Protein AF-A0A951PJB5-F1 (afdb_monomer_lite)

pLDDT: mean 89.93, std 10.53, range [45.38, 98.69]

Foldseek 3Di:
DVVLLLVVQDDPDDDDPPPCPVVVVSVVVSVVLVQCDCAQALNHPQPPCLQQAAALLGDGQPLSVLLSSVLSVVCVVVVVPLLCLQCVQLLSVLSNVCRVQLVQLCVVQVDSSSSSVVVSVLSVQLSVCVSVVHDSVCSVVVSCPPPSNVSGDDDPDDDPDPDPDDDSSNVSSVVSVVCQVPADAAPQRRHGHDPRFKDWAFCQHVVNVTDPDPVRTTIHGSNRRNPNVD

Secondary structure (DSSP, 8-state):
-HHHHHHHH--S-----TTSHHHHHHHHHHHHHHHHHS-SSTT-----HHHHTB-TT--B-HHHHHHHHHHHHHHHHTT-HHHHHHHHHHHHHHHHHTHHHHHHHHHHHSSTGGGHHHHHHHHHHHHHHHHTT--HHHHHHHHHHSGGGTT------------SS--HHHHHHHHHHHHHHHS-B-TTT-PBPPTTS-EEEESS-GGGT--S-GGGEEEE-HHIIIII--

Organism: NCBI:txid450513

InterPro domains:
  IPR002711 HNH endonuclease [PF01844] (186-229)
  IPR003615 HNH nuclease [SM00507] (175-226)
  IPR003615 HNH nuclease [cd00085] (175-226)

Sequence (230 aa):
MIYELVSLFKSDKEVDDENGDKTLSLLKSIRKALRRVNDIHPSSLGLHPIVYIYSSNGHFRVSCFHAVIEFSRRLDQKRKLDIFTRHRANFELILMESDNIIQQIVRKVRQANKAIVPIVDYFDAILDELNKGVSPEDVLRNVVLQKKFSYLVLSVEQAEIQSSSFSKDTKSAAFIREAVKTAPCCSICGGLLHTKSIQIDHKIRKQDGGTGALENAQLSHPYCNSTYKN

Structure (mmCIF, N/CA/C/O backbone):
data_AF-A0A951PJB5-F1
#
_entry.id   AF-A0A951PJB5-F1
#
loop_
_atom_site.group_PDB
_atom_site.id
_atom_site.type_symbol
_atom_site.label_atom_id
_atom_site.label_alt_id
_atom_site.label_comp_id
_atom_site.label_asym_id
_atom_site.label_entity_id
_atom_site.label_seq_id
_atom_site.pdbx_PDB_ins_code
_atom_site.Cartn_x
_atom_site.Cartn_y
_atom_site.Cartn_z
_atom_site.occupancy
_atom_site.B_iso_or_equiv
_atom_site.auth_seq_id
_atom_site.auth_comp_id
_atom_site.auth_asym_id
_atom_site.auth_atom_id
_atom_site.pdbx_PDB_model_num
ATOM 1 N N . MET A 1 1 ? 6.834 16.734 -8.955 1.00 74.38 1 MET A N 1
ATOM 2 C CA . MET A 1 1 ? 6.231 15.383 -9.048 1.00 74.38 1 MET A CA 1
ATOM 3 C C . MET A 1 1 ? 6.965 14.511 -10.063 1.00 74.38 1 MET A C 1
ATOM 5 O O . MET A 1 1 ? 7.549 13.528 -9.645 1.00 74.38 1 MET A O 1
ATOM 9 N N . ILE A 1 2 ? 7.019 14.859 -11.358 1.00 76.31 2 ILE A N 1
ATOM 10 C CA . ILE A 1 2 ? 7.738 14.035 -12.358 1.00 76.31 2 ILE A CA 1
ATOM 11 C C . ILE A 1 2 ? 9.250 13.998 -12.091 1.00 76.31 2 ILE A C 1
ATOM 13 O O . ILE A 1 2 ? 9.823 12.919 -12.069 1.00 76.31 2 ILE A O 1
ATOM 17 N N . TYR A 1 3 ? 9.879 15.144 -11.811 1.00 79.06 3 TYR A N 1
ATOM 18 C CA . TYR A 1 3 ? 11.308 15.199 -11.467 1.00 79.06 3 TYR A CA 1
ATOM 19 C C . TYR A 1 3 ? 11.664 14.298 -10.274 1.00 79.06 3 TYR A C 1
ATOM 21 O O . TYR A 1 3 ? 12.618 13.538 -10.347 1.00 79.06 3 TYR A O 1
ATOM 29 N N . GLU A 1 4 ? 10.844 14.312 -9.219 1.00 78.94 4 GLU A N 1
ATOM 30 C CA . GLU A 1 4 ? 11.017 13.444 -8.043 1.00 78.94 4 GLU A CA 1
ATOM 31 C C . GLU A 1 4 ? 10.802 11.960 -8.358 1.00 78.94 4 GLU A C 1
ATOM 33 O O . GLU A 1 4 ? 11.419 11.080 -7.768 1.00 78.94 4 GLU A O 1
ATOM 38 N N . LEU A 1 5 ? 9.912 11.658 -9.306 1.00 82.75 5 LEU A N 1
ATOM 39 C CA . LEU A 1 5 ? 9.729 10.293 -9.777 1.00 82.75 5 LEU A CA 1
ATOM 40 C C . LEU A 1 5 ? 10.946 9.833 -10.578 1.00 82.75 5 LEU A C 1
ATOM 42 O O . LEU A 1 5 ? 11.342 8.687 -10.463 1.00 82.75 5 LEU A O 1
ATOM 46 N N . VAL A 1 6 ? 11.546 10.712 -11.375 1.00 85.44 6 VAL A N 1
ATOM 47 C CA . VAL A 1 6 ? 12.783 10.422 -12.103 1.00 85.44 6 VAL A CA 1
ATOM 48 C C . VAL A 1 6 ? 13.943 10.248 -11.121 1.00 85.44 6 VAL A C 1
ATOM 50 O O . VAL A 1 6 ? 14.656 9.254 -11.214 1.00 85.44 6 VAL A O 1
ATOM 53 N N . SER A 1 7 ? 14.100 11.151 -10.147 1.00 83.19 7 SER A N 1
ATOM 54 C CA . SER A 1 7 ? 15.177 11.089 -9.151 1.00 83.19 7 SER A CA 1
ATOM 55 C C . SER A 1 7 ? 15.112 9.820 -8.299 1.00 83.19 7 SER A C 1
ATOM 57 O O . SER A 1 7 ? 16.150 9.225 -8.039 1.00 83.19 7 SER A O 1
ATOM 59 N N . LEU A 1 8 ? 13.911 9.335 -7.957 1.00 82.06 8 LEU A N 1
ATOM 60 C CA . LEU A 1 8 ? 13.713 8.075 -7.230 1.00 82.06 8 LEU A CA 1
ATOM 61 C C . LEU A 1 8 ? 14.271 6.844 -7.976 1.00 82.06 8 LEU A C 1
ATOM 63 O O . LEU A 1 8 ? 14.583 5.833 -7.351 1.00 82.06 8 LEU A O 1
ATOM 67 N N . PHE A 1 9 ? 14.374 6.908 -9.306 1.00 84.69 9 PHE A N 1
ATOM 68 C CA . PHE A 1 9 ? 14.828 5.797 -10.147 1.00 84.69 9 PHE A CA 1
ATOM 69 C C . PHE A 1 9 ? 16.219 6.027 -10.756 1.00 84.69 9 PHE A C 1
ATOM 71 O O . PHE A 1 9 ? 16.752 5.109 -11.383 1.00 84.69 9 PHE A O 1
ATOM 78 N N . LYS A 1 10 ? 16.811 7.215 -10.585 1.00 79.81 10 LYS A N 1
ATOM 79 C CA . LYS A 1 10 ? 18.178 7.506 -11.029 1.00 79.81 10 LYS A CA 1
ATOM 80 C C . LYS A 1 10 ? 19.207 6.855 -10.098 1.00 79.81 10 LYS A C 1
ATOM 82 O O . LYS A 1 10 ? 19.001 6.770 -8.892 1.00 79.81 10 LYS A O 1
ATOM 87 N N . SER A 1 11 ? 20.331 6.415 -10.663 1.00 61.16 11 SER A N 1
ATOM 88 C CA . SER A 1 11 ? 21.531 6.017 -9.913 1.00 61.16 11 SER A CA 1
ATOM 89 C C . SER A 1 11 ? 22.558 7.152 -9.907 1.00 61.16 11 SER A C 1
ATOM 91 O O . SER A 1 11 ? 22.742 7.793 -10.936 1.00 61.16 11 SER A O 1
ATOM 93 N N . ASP A 1 12 ? 23.272 7.349 -8.793 1.00 56.84 12 ASP A N 1
ATOM 94 C CA . ASP A 1 12 ? 24.162 8.498 -8.499 1.00 56.84 12 ASP A CA 1
ATOM 95 C C . ASP A 1 12 ? 25.418 8.666 -9.390 1.00 56.84 12 ASP A C 1
ATOM 97 O O . ASP A 1 12 ? 26.328 9.425 -9.060 1.00 56.84 12 ASP A O 1
ATOM 101 N N . LYS A 1 13 ? 25.512 7.984 -10.533 1.00 57.47 13 LYS A N 1
ATOM 102 C CA . LYS A 1 13 ? 26.609 8.168 -11.491 1.00 57.47 13 LYS A CA 1
ATOM 103 C C . LYS A 1 13 ? 26.039 8.267 -12.897 1.00 57.47 13 LYS A C 1
ATOM 105 O O . LYS A 1 13 ? 25.605 7.255 -13.439 1.00 57.47 13 LYS A O 1
ATOM 110 N N . GLU A 1 14 ? 26.078 9.451 -13.502 1.00 63.78 14 GLU A N 1
ATOM 111 C CA . GLU A 1 14 ? 25.742 9.605 -14.920 1.00 63.78 14 GLU A CA 1
ATOM 112 C C . GLU A 1 14 ? 26.943 10.115 -15.724 1.00 63.78 14 GLU A C 1
ATOM 114 O O . GLU A 1 14 ? 27.449 11.215 -15.530 1.00 63.78 14 GLU A O 1
ATOM 119 N N . VAL A 1 15 ? 27.385 9.241 -16.628 1.00 63.94 15 VAL A N 1
ATOM 120 C CA . VAL A 1 15 ? 27.968 9.578 -17.932 1.00 63.94 15 VAL A CA 1
ATOM 121 C C . VAL A 1 15 ? 26.803 9.980 -18.845 1.00 63.94 15 VAL A C 1
ATOM 123 O O . VAL A 1 15 ? 25.718 9.409 -18.680 1.00 63.94 15 VAL A O 1
ATOM 126 N N . ASP A 1 16 ? 27.017 10.875 -19.810 1.00 78.88 16 ASP A N 1
ATOM 127 C CA . ASP A 1 16 ? 25.990 11.312 -20.771 1.00 78.88 16 ASP A CA 1
ATOM 128 C C . ASP A 1 16 ? 25.255 10.141 -21.467 1.00 78.88 16 ASP A C 1
ATOM 130 O O . ASP A 1 16 ? 25.784 9.034 -21.637 1.00 78.88 16 ASP A O 1
ATOM 134 N N . ASP A 1 17 ? 23.981 10.364 -21.802 1.00 84.06 17 ASP A N 1
ATOM 135 C CA . ASP A 1 17 ? 23.090 9.417 -22.495 1.00 84.06 17 ASP A CA 1
ATOM 136 C C . ASP A 1 17 ? 23.034 9.736 -23.995 1.00 84.06 17 ASP A C 1
ATOM 138 O O . ASP A 1 17 ? 22.034 10.242 -24.499 1.00 84.06 17 ASP A O 1
ATOM 142 N N . GLU A 1 18 ? 24.134 9.484 -24.706 1.00 86.75 18 GLU A N 1
ATOM 143 C CA . GLU A 1 18 ? 24.322 9.926 -26.099 1.00 86.75 18 GLU A CA 1
ATOM 144 C C . GLU A 1 18 ? 23.272 9.384 -27.083 1.00 86.75 18 GLU A C 1
ATOM 146 O O . GLU A 1 18 ? 22.954 10.041 -28.073 1.00 86.75 18 GLU A O 1
ATOM 151 N N . ASN A 1 19 ? 22.716 8.197 -26.823 1.00 90.38 19 ASN A N 1
ATOM 152 C CA . ASN A 1 19 ? 21.782 7.514 -27.723 1.00 90.38 19 ASN A CA 1
ATOM 153 C C . ASN A 1 19 ? 20.358 7.355 -27.153 1.00 90.38 19 ASN A C 1
ATOM 155 O O . ASN A 1 19 ? 19.490 6.796 -27.824 1.00 90.38 19 ASN A O 1
ATOM 159 N N . GLY A 1 20 ? 20.097 7.844 -25.935 1.00 89.00 20 GLY A N 1
ATOM 160 C CA . GLY A 1 20 ? 18.784 7.776 -25.286 1.00 89.00 20 GLY A CA 1
ATOM 161 C C . GLY A 1 20 ? 18.421 6.422 -24.657 1.00 89.00 20 GLY A C 1
ATOM 162 O O . GLY A 1 20 ? 17.303 6.266 -24.145 1.00 89.00 20 GLY A O 1
ATOM 163 N N . ASP A 1 21 ? 19.316 5.430 -24.668 1.00 89.81 21 ASP A N 1
ATOM 164 C CA . ASP A 1 21 ? 19.034 4.096 -24.125 1.00 89.81 21 ASP A CA 1
ATOM 165 C C . ASP A 1 21 ? 18.823 4.121 -22.606 1.00 89.81 21 ASP A C 1
ATOM 167 O O . ASP A 1 21 ? 17.944 3.414 -22.086 1.00 89.81 21 ASP A O 1
ATOM 171 N N . LYS A 1 22 ? 19.580 4.953 -21.873 1.00 87.00 22 LYS A N 1
ATOM 172 C CA . LYS A 1 22 ? 19.412 5.079 -20.414 1.00 87.00 22 LYS A CA 1
ATOM 173 C C . LYS A 1 22 ? 18.055 5.699 -20.102 1.00 87.00 22 LYS A C 1
ATOM 175 O O . LYS A 1 22 ? 17.333 5.189 -19.241 1.00 87.00 22 LYS A O 1
ATOM 180 N N . THR A 1 23 ? 17.662 6.726 -20.853 1.00 88.81 23 THR A N 1
ATOM 181 C CA . THR A 1 23 ? 16.344 7.360 -20.750 1.00 88.81 23 THR A CA 1
ATOM 182 C C . THR A 1 23 ? 15.224 6.354 -21.005 1.00 88.81 23 THR A C 1
ATOM 184 O O . THR A 1 23 ? 14.293 6.239 -20.202 1.00 88.81 23 THR A O 1
ATOM 187 N N . LEU A 1 24 ? 15.315 5.557 -22.074 1.00 90.94 24 LEU A N 1
ATOM 188 C CA . LEU A 1 24 ? 14.313 4.536 -22.382 1.00 90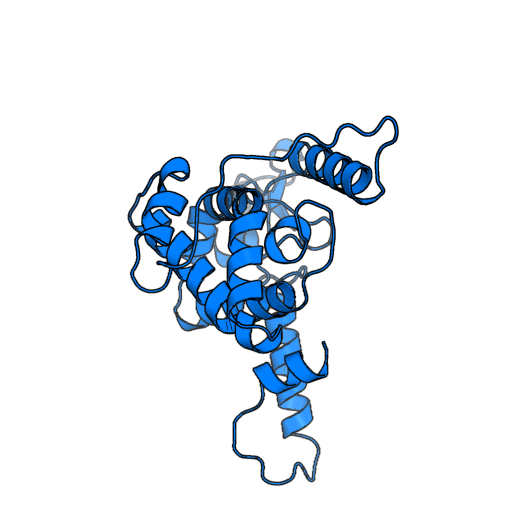.94 24 LEU A CA 1
ATOM 189 C C . LEU A 1 24 ? 14.219 3.466 -21.280 1.00 90.94 24 LEU A C 1
ATOM 191 O O . LEU A 1 24 ? 13.115 3.061 -20.896 1.00 90.94 24 LEU A O 1
ATOM 195 N N . SER A 1 25 ? 15.358 3.009 -20.757 1.00 90.75 25 SER A N 1
ATOM 196 C CA . SER A 1 25 ? 15.423 2.045 -19.651 1.00 90.75 25 SER A CA 1
ATOM 197 C C . SER A 1 25 ? 14.779 2.592 -18.370 1.00 90.75 25 SER A C 1
ATOM 199 O O . SER A 1 25 ? 13.981 1.908 -17.711 1.00 90.75 25 SER A O 1
ATOM 201 N N . LEU A 1 26 ? 15.043 3.861 -18.057 1.00 90.62 26 LEU A N 1
ATOM 202 C CA . LEU A 1 26 ? 14.466 4.561 -16.915 1.00 90.62 26 LEU A CA 1
ATOM 203 C C . LEU A 1 26 ? 12.941 4.680 -17.035 1.00 90.62 26 LEU A C 1
ATOM 205 O O . LEU A 1 26 ? 12.214 4.304 -16.113 1.00 90.62 26 LEU A O 1
ATOM 209 N N . LEU A 1 27 ? 12.434 5.108 -18.194 1.00 91.06 27 LEU A N 1
ATOM 210 C CA . LEU A 1 27 ? 10.994 5.216 -18.452 1.00 91.06 27 LEU A CA 1
ATOM 211 C C . LEU A 1 27 ? 10.285 3.858 -18.360 1.00 91.06 27 LEU A C 1
ATOM 213 O O . LEU A 1 27 ? 9.199 3.759 -17.782 1.00 91.06 27 LEU A O 1
ATOM 217 N N . LYS A 1 28 ? 10.905 2.786 -18.873 1.00 93.75 28 LYS A N 1
ATOM 218 C CA . LYS A 1 28 ? 10.388 1.415 -18.725 1.00 93.75 28 LYS A CA 1
ATOM 219 C C . LYS A 1 28 ? 10.307 1.003 -17.252 1.00 93.75 28 LYS A C 1
ATOM 221 O O . LYS A 1 28 ? 9.310 0.396 -16.849 1.00 93.75 28 LYS A O 1
ATOM 226 N N . SER A 1 29 ? 11.310 1.362 -16.453 1.00 92.44 29 SER A N 1
ATOM 227 C CA . SER A 1 29 ? 11.363 1.074 -15.015 1.00 92.44 29 SER A CA 1
ATOM 228 C C . SER A 1 29 ? 10.285 1.827 -14.235 1.00 92.44 29 SER A C 1
ATOM 230 O O . SER A 1 29 ? 9.554 1.214 -13.453 1.00 92.44 29 SER A O 1
ATOM 232 N N . ILE A 1 30 ? 10.107 3.121 -14.518 1.00 93.44 30 ILE A N 1
ATOM 233 C CA . ILE A 1 30 ? 9.034 3.942 -13.943 1.00 93.44 30 ILE A CA 1
ATOM 234 C C . ILE A 1 30 ? 7.666 3.354 -14.306 1.00 93.44 30 ILE A C 1
ATOM 236 O O . ILE A 1 30 ? 6.836 3.128 -13.425 1.00 93.44 30 ILE A O 1
ATOM 240 N N . ARG A 1 31 ? 7.439 3.020 -15.586 1.00 94.69 31 ARG A N 1
ATOM 241 C CA . ARG A 1 31 ? 6.182 2.403 -16.038 1.00 94.69 31 ARG A CA 1
ATOM 242 C C . ARG A 1 31 ? 5.894 1.096 -15.302 1.00 94.69 31 ARG A C 1
ATOM 244 O O . ARG A 1 31 ? 4.756 0.863 -14.906 1.00 94.69 31 ARG A O 1
ATOM 251 N N . LYS A 1 32 ? 6.906 0.242 -15.106 1.00 94.69 32 LYS A N 1
ATOM 252 C CA . LYS A 1 32 ? 6.763 -1.026 -14.371 1.00 94.69 32 LYS A CA 1
ATOM 253 C C . LYS A 1 32 ? 6.344 -0.789 -12.916 1.00 94.69 32 LYS A C 1
ATOM 255 O O . LYS A 1 32 ? 5.478 -1.505 -12.418 1.00 94.69 32 LYS A O 1
ATOM 260 N N . ALA A 1 33 ? 6.920 0.212 -12.255 1.00 94.81 33 ALA A N 1
ATOM 261 C CA . ALA A 1 33 ? 6.582 0.538 -10.874 1.00 94.81 33 ALA A CA 1
ATOM 262 C C . ALA A 1 33 ? 5.182 1.155 -10.736 1.00 94.81 33 ALA A C 1
ATOM 264 O O . ALA A 1 33 ? 4.406 0.713 -9.896 1.00 94.81 33 ALA A O 1
ATOM 265 N N . LEU A 1 34 ? 4.804 2.099 -11.605 1.00 95.00 34 LEU A N 1
ATOM 266 C CA . LEU A 1 34 ? 3.445 2.659 -11.613 1.00 95.00 34 LEU A CA 1
ATOM 267 C C . LEU A 1 34 ? 2.390 1.580 -11.893 1.00 95.00 34 LEU A C 1
ATOM 269 O O . LEU A 1 34 ? 1.375 1.511 -11.203 1.00 95.00 34 LEU A O 1
ATOM 273 N N . ARG A 1 35 ? 2.680 0.670 -12.833 1.00 96.19 35 ARG A N 1
ATOM 274 C CA . ARG A 1 35 ? 1.840 -0.500 -13.117 1.00 96.19 35 ARG A CA 1
ATOM 275 C C . ARG A 1 35 ? 1.649 -1.387 -11.885 1.00 96.19 35 ARG A C 1
ATOM 277 O O . ARG A 1 35 ? 0.552 -1.891 -11.655 1.00 96.19 35 ARG A O 1
ATOM 284 N N . ARG A 1 36 ? 2.706 -1.603 -11.093 1.00 96.38 36 ARG A N 1
ATOM 285 C CA . ARG A 1 36 ? 2.631 -2.370 -9.839 1.00 96.38 36 ARG A CA 1
ATOM 286 C C . ARG A 1 36 ? 1.693 -1.702 -8.828 1.00 96.38 36 ARG A C 1
ATOM 288 O O . ARG A 1 36 ? 1.013 -2.425 -8.110 1.00 96.38 36 ARG A O 1
ATOM 295 N N . VAL A 1 37 ? 1.622 -0.371 -8.793 1.00 97.12 37 VAL A N 1
ATOM 296 C CA . VAL A 1 37 ? 0.765 0.374 -7.856 1.00 97.12 37 VAL A CA 1
ATOM 297 C C . VAL A 1 37 ? -0.715 0.277 -8.230 1.00 97.12 37 VAL A C 1
ATOM 299 O O . VAL A 1 37 ? -1.504 -0.158 -7.398 1.00 97.12 37 VAL A O 1
ATOM 302 N N . ASN A 1 38 ? -1.119 0.669 -9.443 1.00 95.88 38 ASN A N 1
ATOM 303 C CA . ASN A 1 38 ? -2.539 0.719 -9.826 1.00 95.88 38 ASN A CA 1
ATOM 304 C C . ASN A 1 38 ? -2.706 0.630 -11.356 1.00 95.88 38 ASN A C 1
ATOM 306 O O . ASN A 1 38 ? -2.485 1.604 -12.068 1.00 95.88 38 ASN A O 1
ATOM 310 N N . ASP A 1 39 ? -3.040 -0.561 -11.852 1.00 96.06 39 ASP A N 1
ATOM 311 C CA . ASP A 1 39 ? -3.218 -0.907 -13.271 1.00 96.06 39 ASP A CA 1
ATOM 312 C C . ASP A 1 39 ? -4.079 -2.184 -13.380 1.00 96.06 39 ASP A C 1
ATOM 314 O O . ASP A 1 39 ? -4.414 -2.785 -12.364 1.00 96.06 39 ASP A O 1
ATOM 318 N N . ILE A 1 40 ? -4.439 -2.636 -14.580 1.00 95.06 40 ILE A N 1
ATOM 319 C CA . ILE A 1 40 ? -5.169 -3.903 -14.790 1.00 95.06 40 ILE A CA 1
ATOM 320 C C . ILE A 1 40 ? -4.240 -5.100 -15.054 1.00 95.06 40 ILE A C 1
ATOM 322 O O . ILE A 1 40 ? -4.693 -6.244 -15.112 1.00 95.06 40 ILE A O 1
ATOM 326 N N . HIS A 1 41 ? -2.940 -4.852 -15.227 1.00 96.31 41 HIS A N 1
ATOM 327 C CA . HIS A 1 41 ? -1.937 -5.881 -15.464 1.00 96.31 41 HIS A CA 1
ATOM 328 C C . HIS A 1 41 ? -1.860 -6.888 -14.300 1.00 96.31 41 HIS A C 1
ATOM 330 O O . HIS A 1 41 ? -1.910 -6.459 -13.148 1.00 96.31 41 HIS A O 1
ATOM 336 N N . PRO A 1 42 ? -1.608 -8.190 -14.555 1.00 95.06 42 PRO A N 1
ATOM 337 C CA . PRO A 1 42 ? -1.512 -9.240 -13.528 1.00 95.06 42 PRO A CA 1
ATOM 338 C C . PRO A 1 42 ? -0.592 -8.930 -12.344 1.00 95.06 42 PRO A C 1
ATOM 340 O O . PRO A 1 42 ? -0.839 -9.339 -11.222 1.00 95.06 42 PRO A O 1
ATOM 343 N N . SER A 1 43 ? 0.478 -8.171 -12.576 1.00 95.69 43 SER A N 1
ATOM 344 C CA . SER A 1 43 ? 1.398 -7.769 -11.510 1.00 95.69 43 SER A CA 1
ATOM 345 C C . SER A 1 43 ? 0.849 -6.661 -10.602 1.00 95.69 43 SER A C 1
ATOM 347 O O . SER A 1 43 ? 1.500 -6.339 -9.618 1.00 95.69 43 SER A O 1
ATOM 349 N N . SER A 1 44 ? -0.256 -5.996 -10.939 1.00 97.69 44 SER A N 1
ATOM 350 C CA . SER A 1 44 ? -0.719 -4.810 -10.216 1.00 97.69 44 SER A CA 1
ATOM 351 C C . SER A 1 44 ? -1.350 -5.153 -8.874 1.00 97.69 44 SER A C 1
ATOM 353 O O . SER A 1 44 ? -2.234 -6.003 -8.790 1.00 97.69 44 SER A O 1
ATOM 355 N N . LEU A 1 45 ? -0.943 -4.441 -7.826 1.00 97.94 45 LEU A N 1
ATOM 356 C CA . LEU A 1 45 ? -1.554 -4.534 -6.506 1.00 97.94 45 LEU A CA 1
ATOM 357 C C . LEU A 1 45 ? -2.916 -3.827 -6.451 1.00 97.94 45 LEU A C 1
ATOM 359 O O . LEU A 1 45 ? -3.714 -4.135 -5.573 1.00 97.94 45 LEU A O 1
ATOM 363 N N . GLY A 1 46 ? -3.209 -2.897 -7.365 1.00 97.62 46 GLY A N 1
ATOM 364 C CA . GLY A 1 46 ? -4.458 -2.130 -7.342 1.00 97.62 46 GLY A CA 1
ATOM 365 C C . GLY A 1 46 ? -4.658 -1.357 -6.040 1.00 97.62 46 GLY A C 1
ATOM 366 O O . GLY A 1 46 ? -5.712 -1.431 -5.407 1.00 97.62 46 GLY A O 1
ATOM 367 N N . LEU A 1 47 ? -3.614 -0.649 -5.611 1.00 97.94 47 LEU A N 1
ATOM 368 C CA . LEU A 1 47 ? -3.602 0.167 -4.403 1.00 97.94 47 LEU A CA 1
ATOM 369 C C . LEU A 1 47 ? -4.533 1.367 -4.588 1.00 97.94 47 LEU A C 1
ATOM 371 O O . LEU A 1 47 ? -4.340 2.191 -5.490 1.00 97.94 47 LEU A O 1
ATOM 375 N N . HIS A 1 48 ? -5.568 1.452 -3.753 1.00 97.38 48 HIS A N 1
ATOM 376 C CA . HIS A 1 48 ? -6.595 2.474 -3.890 1.00 97.38 48 HIS A CA 1
ATOM 377 C C . HIS A 1 48 ? -6.045 3.855 -3.484 1.00 97.38 48 HIS A C 1
ATOM 379 O O . HIS A 1 48 ? -5.654 4.027 -2.329 1.00 97.38 48 HIS A O 1
ATOM 385 N N . PRO A 1 49 ? -6.056 4.881 -4.358 1.00 96.06 49 PRO A N 1
ATOM 386 C CA . PRO A 1 49 ? -5.428 6.169 -4.058 1.00 96.06 49 PRO A CA 1
ATOM 387 C C . PRO A 1 49 ? -5.913 6.810 -2.755 1.00 96.06 49 PRO A C 1
ATOM 389 O O . PRO A 1 49 ? -5.104 7.374 -2.025 1.00 96.06 49 PRO A O 1
ATOM 392 N N . ILE A 1 50 ? -7.207 6.683 -2.435 1.00 95.38 50 ILE A N 1
ATOM 393 C CA . ILE A 1 50 ? -7.774 7.240 -1.196 1.00 95.38 50 ILE A CA 1
ATOM 394 C C . ILE A 1 50 ? -7.107 6.722 0.084 1.00 95.38 50 ILE A C 1
ATOM 396 O O . ILE A 1 50 ? -7.030 7.462 1.053 1.00 95.38 50 ILE A O 1
ATOM 400 N N . VAL A 1 51 ? -6.596 5.489 0.068 1.00 96.38 51 VAL A N 1
ATOM 401 C CA . VAL A 1 51 ? -5.950 4.864 1.226 1.00 96.38 51 VAL A CA 1
ATOM 402 C C . VAL A 1 51 ? -4.479 5.274 1.310 1.00 96.38 51 VAL A C 1
ATOM 404 O O . VAL A 1 51 ? -3.971 5.570 2.383 1.00 96.38 51 VAL A O 1
ATOM 407 N N . TYR A 1 52 ? -3.787 5.316 0.167 1.00 97.31 52 TYR A N 1
ATOM 408 C CA . TYR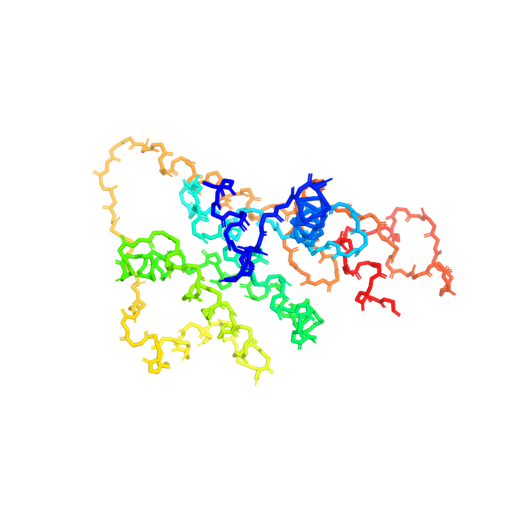 A 1 52 ? -2.324 5.430 0.138 1.00 97.31 52 TYR A CA 1
ATOM 409 C C . TYR A 1 52 ? -1.781 6.821 -0.196 1.00 97.31 52 TYR A C 1
ATOM 411 O O . TYR A 1 52 ? -0.598 7.064 0.017 1.00 97.31 52 TYR A O 1
ATOM 419 N N . ILE A 1 53 ? -2.582 7.708 -0.793 1.00 96.44 53 ILE A N 1
ATOM 420 C CA . ILE A 1 53 ? -2.094 8.956 -1.409 1.00 96.44 53 ILE A CA 1
ATOM 421 C C . ILE A 1 53 ? -2.799 10.191 -0.851 1.00 96.44 53 ILE A C 1
ATOM 423 O O . ILE A 1 53 ? -2.175 11.246 -0.719 1.00 96.44 53 ILE A O 1
ATOM 427 N N . TYR A 1 54 ? -4.091 10.095 -0.557 1.00 95.44 54 TYR A N 1
ATOM 428 C CA . TYR A 1 54 ? -4.879 11.234 -0.097 1.00 95.44 54 TYR A CA 1
ATOM 429 C C . TYR A 1 54 ? -4.924 11.299 1.429 1.00 95.44 54 TYR A C 1
ATOM 431 O O . TYR A 1 54 ? -4.780 10.294 2.116 1.00 95.44 54 TYR A O 1
ATOM 439 N N . SER A 1 55 ? -5.102 12.504 1.960 1.00 93.50 55 SER A N 1
ATOM 440 C CA . SER A 1 55 ? -5.482 12.688 3.358 1.00 93.50 55 SER A CA 1
ATOM 441 C C . SER A 1 55 ? -6.951 12.347 3.597 1.00 93.50 55 SER A C 1
ATOM 443 O O . SER A 1 55 ? -7.754 12.319 2.662 1.00 93.50 55 SER A O 1
ATOM 445 N N . SER A 1 56 ? -7.327 12.218 4.868 1.00 89.25 56 SER A N 1
ATOM 446 C CA . SER A 1 56 ? -8.721 12.037 5.301 1.00 89.25 56 SER A CA 1
ATOM 447 C C . SER A 1 56 ? -9.678 13.139 4.812 1.00 89.25 56 SER A C 1
ATOM 449 O O . SER A 1 56 ? -10.854 12.871 4.586 1.00 89.25 56 SER A O 1
ATOM 451 N N . ASN A 1 57 ? -9.186 14.364 4.582 1.00 89.12 57 ASN A N 1
ATOM 452 C CA . ASN A 1 57 ? -9.949 15.469 3.981 1.00 89.12 57 ASN A CA 1
ATOM 453 C C . ASN A 1 57 ? -9.794 15.597 2.451 1.00 89.12 57 ASN A C 1
ATOM 455 O O . ASN A 1 57 ? -10.291 16.555 1.861 1.00 89.12 57 ASN A O 1
ATOM 459 N N . GLY A 1 58 ? -9.141 14.645 1.780 1.00 90.69 58 GLY A N 1
ATOM 460 C CA . GLY A 1 58 ? -9.086 14.573 0.315 1.00 90.69 58 GLY A CA 1
ATOM 461 C C . GLY A 1 58 ? -8.002 15.416 -0.352 1.00 90.69 58 GLY A C 1
ATOM 462 O O . GLY A 1 58 ? -8.045 15.624 -1.565 1.00 90.69 58 GLY A O 1
ATOM 463 N N . HIS A 1 59 ? -7.000 15.879 0.393 1.00 93.06 59 HIS A N 1
ATOM 464 C CA . HIS A 1 59 ? -5.831 16.531 -0.188 1.00 93.06 59 HIS A CA 1
ATOM 465 C C . HIS A 1 59 ? -4.832 15.502 -0.711 1.00 93.06 59 HIS A C 1
ATOM 467 O O . HIS A 1 59 ? -4.449 14.565 -0.012 1.00 93.06 59 HIS A O 1
ATOM 473 N N . PHE A 1 60 ? -4.361 15.705 -1.939 1.00 94.00 60 PHE A N 1
ATOM 474 C CA . PHE A 1 60 ? -3.318 14.875 -2.533 1.00 94.00 60 PHE A CA 1
ATOM 475 C C . PHE A 1 60 ? -1.975 15.091 -1.819 1.00 94.00 60 PHE A C 1
ATOM 477 O O . PHE A 1 60 ? -1.483 16.220 -1.744 1.00 94.00 60 PHE A O 1
ATOM 484 N N . ARG A 1 61 ? -1.339 14.014 -1.339 1.00 92.62 61 ARG A N 1
ATOM 485 C CA . ARG A 1 61 ? -0.023 14.075 -0.685 1.00 92.62 61 ARG A CA 1
ATOM 486 C C . ARG A 1 61 ? 1.068 13.559 -1.618 1.00 92.62 61 ARG A C 1
ATOM 488 O O . ARG A 1 61 ? 1.230 12.356 -1.810 1.00 92.62 61 ARG A O 1
ATOM 495 N N . VAL A 1 62 ? 1.884 14.478 -2.140 1.00 92.44 62 VAL A N 1
ATOM 496 C CA . VAL A 1 62 ? 3.007 14.158 -3.045 1.00 92.44 62 VAL A CA 1
ATOM 497 C C . VAL A 1 62 ? 3.982 13.160 -2.411 1.00 92.44 62 VAL A C 1
ATOM 499 O O . VAL A 1 62 ? 4.381 12.196 -3.058 1.00 92.44 62 VAL A O 1
ATOM 502 N N . SER A 1 63 ? 4.325 13.338 -1.133 1.00 93.00 63 SER A N 1
ATOM 503 C CA . SER A 1 63 ? 5.208 12.413 -0.411 1.00 93.00 63 SER A CA 1
ATOM 504 C C . SER A 1 63 ? 4.631 10.997 -0.327 1.00 93.00 63 SER A C 1
ATOM 506 O O . SER A 1 63 ? 5.370 10.035 -0.509 1.00 93.00 63 SER A O 1
ATOM 508 N N . CYS A 1 64 ? 3.318 10.860 -0.122 1.00 95.50 64 CYS A N 1
ATOM 509 C CA . CYS A 1 64 ? 2.641 9.563 -0.055 1.00 95.50 64 CYS A CA 1
ATOM 510 C C . CYS A 1 64 ? 2.538 8.901 -1.436 1.00 95.50 64 CYS A C 1
ATOM 512 O O . CYS A 1 64 ? 2.750 7.697 -1.550 1.00 95.50 64 CYS A O 1
ATOM 514 N N . PHE A 1 65 ? 2.322 9.685 -2.499 1.00 95.75 65 PHE A N 1
ATOM 515 C CA . PHE A 1 65 ? 2.394 9.193 -3.878 1.00 95.75 65 PHE A CA 1
ATOM 516 C C . PHE A 1 65 ? 3.753 8.554 -4.199 1.00 95.75 65 PHE A C 1
ATOM 518 O O . PHE A 1 65 ? 3.811 7.447 -4.728 1.00 95.75 65 PHE A O 1
ATOM 525 N N . HIS A 1 66 ? 4.858 9.209 -3.843 1.00 94.75 66 HIS A N 1
ATOM 526 C CA . HIS A 1 66 ? 6.181 8.617 -4.047 1.00 94.75 66 HIS A CA 1
ATOM 527 C C . HIS A 1 66 ? 6.454 7.454 -3.081 1.00 94.75 66 HIS A C 1
ATOM 529 O O . HIS A 1 66 ? 7.049 6.454 -3.483 1.00 94.75 66 HIS A O 1
ATOM 535 N N . ALA A 1 67 ? 5.979 7.542 -1.835 1.00 96.12 67 ALA A N 1
ATOM 536 C CA . ALA A 1 67 ? 6.145 6.480 -0.849 1.00 96.12 67 ALA A CA 1
ATOM 537 C C . ALA A 1 67 ? 5.419 5.189 -1.244 1.00 96.12 67 ALA A C 1
ATOM 539 O O . ALA A 1 67 ? 5.994 4.122 -1.087 1.00 96.12 67 ALA A O 1
ATOM 540 N N . VAL A 1 68 ? 4.209 5.244 -1.809 1.00 97.44 68 VAL A N 1
ATOM 541 C CA . VAL A 1 68 ? 3.507 4.022 -2.240 1.00 97.44 68 VAL A CA 1
ATOM 542 C C . VAL A 1 68 ? 4.221 3.330 -3.409 1.00 97.44 68 VAL A C 1
ATOM 544 O O . VAL A 1 68 ? 4.285 2.101 -3.461 1.00 97.44 68 VAL A O 1
ATOM 547 N N . ILE A 1 69 ? 4.832 4.105 -4.312 1.00 97.00 69 ILE A N 1
ATOM 548 C CA . ILE A 1 69 ? 5.658 3.573 -5.404 1.00 97.00 69 ILE A CA 1
ATOM 549 C C . ILE A 1 69 ? 6.883 2.859 -4.828 1.00 97.00 69 ILE A C 1
ATOM 551 O O . ILE A 1 69 ? 7.122 1.694 -5.157 1.00 97.00 69 ILE A O 1
ATOM 555 N N . GLU A 1 70 ? 7.623 3.521 -3.938 1.00 96.25 70 GLU A N 1
ATOM 556 C CA . GLU A 1 70 ? 8.820 2.943 -3.321 1.00 96.25 70 GLU A CA 1
ATOM 557 C C . GLU A 1 70 ? 8.487 1.758 -2.404 1.00 96.25 70 GLU A C 1
ATOM 559 O O . GLU A 1 70 ? 9.179 0.744 -2.434 1.00 96.25 70 GLU A O 1
ATOM 564 N N . PHE A 1 71 ? 7.378 1.813 -1.667 1.00 98.19 71 PHE A N 1
ATOM 565 C CA . PHE A 1 71 ? 6.879 0.692 -0.876 1.00 98.19 71 PHE A CA 1
ATOM 566 C C . PHE A 1 71 ? 6.583 -0.522 -1.759 1.00 98.19 71 PHE A C 1
ATOM 568 O O . PHE A 1 71 ? 7.067 -1.614 -1.477 1.00 98.19 71 PHE A O 1
ATOM 575 N N . SER A 1 72 ? 5.879 -0.337 -2.882 1.00 97.88 72 SER A N 1
ATOM 576 C CA . SER A 1 72 ? 5.589 -1.434 -3.815 1.00 97.88 72 SER A CA 1
ATOM 577 C C . SER A 1 72 ? 6.862 -2.072 -4.392 1.00 97.88 72 SER A C 1
ATOM 579 O O . SER A 1 72 ? 6.947 -3.296 -4.510 1.00 97.88 72 SER A O 1
ATOM 581 N N . ARG A 1 73 ? 7.886 -1.257 -4.686 1.00 95.75 73 ARG A N 1
ATOM 582 C CA . ARG A 1 73 ? 9.221 -1.721 -5.093 1.00 95.75 73 ARG A CA 1
ATOM 583 C C . ARG A 1 73 ? 9.902 -2.508 -3.984 1.00 95.75 73 ARG A C 1
ATOM 585 O O . ARG A 1 73 ? 10.455 -3.573 -4.241 1.00 95.75 73 ARG A O 1
ATOM 592 N N . ARG A 1 74 ? 9.853 -1.995 -2.758 1.00 96.56 74 ARG A N 1
ATOM 593 C CA . ARG A 1 74 ? 10.468 -2.614 -1.587 1.00 96.56 74 ARG A CA 1
ATOM 594 C C . ARG A 1 74 ? 9.828 -3.962 -1.259 1.00 96.56 74 ARG A C 1
ATOM 596 O O . ARG A 1 74 ? 10.551 -4.902 -0.941 1.00 96.56 74 ARG A O 1
ATOM 603 N N . LEU A 1 75 ? 8.506 -4.086 -1.397 1.00 98.06 75 LEU A N 1
ATOM 604 C CA . LEU A 1 75 ? 7.797 -5.360 -1.267 1.00 98.06 75 LEU A CA 1
ATOM 605 C C . LEU A 1 75 ? 8.274 -6.384 -2.305 1.00 98.06 75 LEU A C 1
ATOM 607 O O . LEU A 1 75 ? 8.539 -7.528 -1.943 1.00 98.06 75 LEU A O 1
ATOM 611 N N . ASP A 1 76 ? 8.415 -5.978 -3.569 1.00 95.62 76 ASP A N 1
ATOM 612 C CA . ASP A 1 76 ? 8.909 -6.832 -4.661 1.00 95.62 76 ASP A CA 1
ATOM 613 C C . ASP A 1 76 ? 10.354 -7.294 -4.389 1.00 95.62 76 ASP A C 1
ATOM 615 O O . ASP A 1 76 ? 10.645 -8.489 -4.377 1.00 95.62 76 ASP A O 1
ATOM 619 N N . GLN A 1 77 ? 11.247 -6.357 -4.054 1.00 95.44 77 GLN A N 1
ATOM 620 C CA . GLN A 1 77 ? 12.663 -6.625 -3.772 1.00 95.44 77 GLN A CA 1
ATOM 621 C C . GLN A 1 77 ? 12.877 -7.522 -2.551 1.00 95.44 77 GLN A C 1
ATOM 623 O O . GLN A 1 77 ? 13.720 -8.416 -2.583 1.00 95.44 77 GLN A O 1
ATOM 628 N N . LYS A 1 78 ? 12.112 -7.299 -1.476 1.00 97.06 78 LYS A N 1
ATOM 629 C CA . LYS A 1 78 ? 12.186 -8.093 -0.241 1.00 97.06 78 LYS A CA 1
ATOM 630 C C . LYS A 1 78 ? 11.331 -9.366 -0.293 1.00 97.06 78 LYS A C 1
ATOM 632 O O . LYS A 1 78 ? 11.237 -10.051 0.721 1.00 97.06 78 LYS A O 1
ATOM 637 N N . ARG A 1 79 ? 10.689 -9.678 -1.430 1.00 96.81 79 ARG A N 1
ATOM 638 C CA . ARG A 1 79 ? 9.755 -10.812 -1.589 1.00 96.81 79 ARG A CA 1
ATOM 639 C C . ARG A 1 79 ? 8.635 -10.829 -0.533 1.00 96.81 79 ARG A C 1
ATOM 641 O O . ARG A 1 79 ? 8.233 -11.882 -0.054 1.00 96.81 79 ARG A O 1
ATOM 648 N N . LYS A 1 80 ? 8.126 -9.649 -0.167 1.00 97.94 80 LYS A N 1
ATOM 649 C CA . LYS A 1 80 ? 7.055 -9.450 0.827 1.00 97.94 80 LYS A CA 1
ATOM 650 C C . LYS A 1 80 ? 5.672 -9.200 0.208 1.00 97.94 80 LYS A C 1
ATOM 652 O O . LYS A 1 80 ? 4.744 -8.875 0.942 1.00 97.94 80 LYS A O 1
ATOM 657 N N . LEU A 1 81 ? 5.502 -9.337 -1.111 1.00 98.12 81 LEU A N 1
ATOM 658 C CA . LEU A 1 81 ? 4.210 -9.090 -1.775 1.00 98.12 81 LEU A CA 1
ATOM 659 C C . LEU A 1 81 ? 3.080 -9.968 -1.212 1.00 98.12 81 LEU A C 1
ATOM 661 O O . LEU A 1 81 ? 1.987 -9.463 -0.962 1.00 98.12 81 LEU A O 1
ATOM 665 N N . ASP A 1 82 ? 3.349 -11.245 -0.949 1.00 97.94 82 ASP A N 1
ATOM 666 C CA . ASP A 1 82 ? 2.342 -12.177 -0.422 1.00 97.94 82 ASP A CA 1
ATOM 667 C C . ASP A 1 82 ? 2.022 -11.907 1.048 1.00 97.94 82 ASP A C 1
ATOM 669 O O . ASP A 1 82 ? 0.865 -11.973 1.454 1.00 97.94 82 ASP A O 1
ATOM 673 N N . ILE A 1 83 ? 3.033 -11.520 1.833 1.00 98.38 83 ILE A N 1
ATOM 674 C CA . ILE A 1 83 ? 2.861 -11.092 3.228 1.00 98.38 83 ILE A CA 1
ATOM 675 C C . ILE A 1 83 ? 1.978 -9.842 3.272 1.00 98.38 83 ILE A C 1
ATOM 677 O O . ILE A 1 83 ? 0.990 -9.803 4.001 1.00 98.38 83 ILE A O 1
ATOM 681 N N . PHE A 1 84 ? 2.282 -8.843 2.440 1.00 98.69 84 PHE A N 1
ATOM 682 C CA . PHE A 1 84 ? 1.439 -7.661 2.294 1.00 98.69 84 PHE A CA 1
ATOM 683 C C . PHE A 1 84 ? 0.013 -8.027 1.872 1.00 98.69 84 PHE A C 1
ATOM 685 O O . PHE A 1 84 ? -0.936 -7.568 2.497 1.00 98.69 84 PHE A O 1
ATOM 692 N N . THR A 1 85 ? -0.145 -8.884 0.860 1.00 98.50 85 THR A N 1
ATOM 693 C CA . THR A 1 85 ? -1.462 -9.292 0.351 1.00 98.50 85 THR A CA 1
ATOM 694 C C . THR A 1 85 ? -2.291 -9.984 1.430 1.00 98.50 85 THR A C 1
ATOM 696 O O . THR A 1 85 ? -3.460 -9.652 1.599 1.00 98.50 85 THR A O 1
ATOM 699 N N . ARG A 1 86 ? -1.685 -10.873 2.224 1.00 98.38 86 ARG A N 1
ATOM 700 C CA . ARG A 1 86 ? -2.341 -11.545 3.354 1.00 98.38 86 ARG A CA 1
ATOM 701 C C . ARG A 1 86 ? -2.867 -10.568 4.403 1.00 98.38 86 ARG A C 1
ATOM 703 O O . ARG A 1 86 ? -3.964 -10.757 4.915 1.00 98.38 86 ARG A O 1
ATOM 710 N N . HIS A 1 87 ? -2.087 -9.542 4.731 1.00 98.56 87 HIS A N 1
ATOM 711 C CA . HIS A 1 87 ? -2.418 -8.581 5.785 1.00 98.56 87 HIS A CA 1
ATOM 712 C C . HIS A 1 87 ? -3.098 -7.310 5.261 1.00 98.56 87 HIS A C 1
ATOM 714 O O . HIS A 1 87 ? -3.306 -6.366 6.023 1.00 98.56 87 HIS A O 1
ATOM 720 N N . ARG A 1 88 ? -3.450 -7.268 3.970 1.00 98.50 88 ARG A N 1
ATOM 721 C CA . ARG A 1 88 ? -3.816 -6.030 3.282 1.00 98.50 88 ARG A CA 1
ATOM 722 C C . ARG A 1 88 ? -5.030 -5.327 3.878 1.00 98.50 88 ARG A C 1
ATOM 724 O O . ARG A 1 88 ? -4.961 -4.117 4.052 1.00 98.50 88 ARG A O 1
ATOM 731 N N . ALA A 1 89 ? -6.104 -6.049 4.200 1.00 97.75 89 ALA A N 1
ATOM 732 C CA . ALA A 1 89 ? -7.300 -5.447 4.794 1.00 97.75 89 ALA A CA 1
ATOM 733 C C . ALA A 1 89 ? -6.966 -4.671 6.081 1.00 97.75 89 ALA A C 1
ATOM 735 O O . ALA A 1 89 ? -7.237 -3.478 6.180 1.00 97.75 89 ALA A O 1
ATOM 736 N N . ASN A 1 90 ? -6.282 -5.324 7.023 1.00 98.25 90 ASN A N 1
ATOM 737 C CA . ASN A 1 90 ? -5.884 -4.711 8.291 1.00 98.25 90 ASN A CA 1
ATOM 738 C C . ASN A 1 90 ? -4.865 -3.586 8.090 1.00 98.25 90 ASN A C 1
ATOM 740 O O . ASN A 1 90 ? -4.954 -2.548 8.736 1.00 98.25 90 ASN A O 1
ATOM 744 N N . PHE A 1 91 ? -3.923 -3.766 7.162 1.00 98.56 91 PHE A N 1
ATOM 745 C CA . PHE A 1 91 ? -2.961 -2.732 6.799 1.00 98.56 91 PHE A CA 1
ATOM 746 C C . PHE A 1 91 ? -3.657 -1.459 6.294 1.00 98.56 91 PHE A C 1
ATOM 748 O O . PHE A 1 91 ? -3.316 -0.357 6.719 1.00 98.56 91 PHE A O 1
ATOM 755 N N . GLU A 1 92 ? -4.625 -1.598 5.385 1.00 97.75 92 GLU A N 1
ATOM 756 C CA . GLU A 1 92 ? -5.372 -0.470 4.822 1.00 97.75 92 GLU A CA 1
ATOM 757 C C . GLU A 1 92 ? -6.253 0.215 5.874 1.00 97.75 92 GLU A C 1
ATOM 759 O O . GLU A 1 92 ? -6.295 1.445 5.901 1.00 97.75 92 GLU A O 1
ATOM 764 N N . LEU A 1 93 ? -6.889 -0.549 6.770 1.00 95.25 93 LEU A N 1
ATOM 765 C CA . LEU A 1 93 ? -7.649 -0.005 7.903 1.00 95.25 93 LEU A CA 1
ATOM 766 C C . LEU A 1 93 ? -6.772 0.882 8.794 1.00 95.25 93 LEU A C 1
ATOM 768 O O . LEU A 1 93 ? -7.084 2.056 8.991 1.00 95.25 93 LEU A O 1
ATOM 772 N N . ILE A 1 94 ? -5.624 0.360 9.234 1.00 96.12 94 ILE A N 1
ATOM 773 C CA . ILE A 1 94 ? -4.658 1.111 10.048 1.00 96.12 94 ILE A CA 1
ATOM 774 C C . ILE A 1 94 ? -4.197 2.374 9.313 1.00 96.12 94 ILE A C 1
ATOM 776 O O . ILE A 1 94 ? -4.085 3.445 9.912 1.00 96.12 94 ILE A O 1
ATOM 780 N N . LEU A 1 95 ? -3.938 2.274 8.005 1.00 95.94 95 LEU A N 1
ATOM 781 C CA . LEU A 1 95 ? -3.455 3.410 7.232 1.00 95.94 95 LEU A CA 1
ATOM 782 C C . LEU A 1 95 ? -4.497 4.538 7.162 1.00 95.94 95 LEU A C 1
ATOM 784 O O . LEU A 1 95 ? -4.132 5.704 7.322 1.00 95.94 95 LEU A O 1
ATOM 788 N N . MET A 1 96 ? -5.780 4.203 6.998 1.00 91.75 96 MET A N 1
ATOM 789 C CA . MET A 1 96 ? -6.873 5.183 6.982 1.00 91.75 96 MET A CA 1
ATOM 790 C C . MET A 1 96 ? -7.056 5.892 8.332 1.00 91.75 96 MET A C 1
ATOM 792 O O . MET A 1 96 ? -7.388 7.077 8.360 1.00 91.75 96 MET A O 1
ATOM 796 N N . GLU A 1 97 ? -6.782 5.207 9.441 1.00 90.12 97 GLU A N 1
ATOM 797 C CA . GLU A 1 97 ? -6.823 5.784 10.793 1.00 90.12 97 GLU A CA 1
ATOM 798 C C . GLU A 1 97 ? -5.556 6.587 11.141 1.00 90.12 97 GLU A C 1
ATOM 800 O O . GLU A 1 97 ? -5.549 7.414 12.053 1.00 90.12 97 GLU A O 1
ATOM 805 N N . SER A 1 98 ? -4.477 6.408 10.376 1.00 91.00 98 SER A N 1
ATOM 806 C CA . SER A 1 98 ? -3.164 7.003 10.650 1.00 91.00 98 SER A CA 1
ATOM 807 C C . SER A 1 98 ? -2.927 8.398 10.051 1.00 91.00 98 SER A C 1
ATOM 809 O O . SER A 1 98 ? -1.786 8.866 10.011 1.00 91.00 98 SER A O 1
ATOM 811 N N . ASP A 1 99 ? -3.966 9.105 9.591 1.00 91.38 99 ASP A N 1
ATOM 812 C CA . ASP A 1 99 ? -3.809 10.374 8.857 1.00 91.38 99 ASP A CA 1
ATOM 813 C C . ASP A 1 99 ? -2.956 11.415 9.611 1.00 91.38 99 ASP A C 1
ATOM 815 O O . ASP A 1 99 ? -2.034 12.018 9.050 1.00 91.38 99 ASP A O 1
ATOM 819 N N . ASN A 1 100 ? -3.220 11.567 10.912 1.00 91.62 100 ASN A N 1
ATOM 820 C CA . ASN A 1 100 ? -2.478 12.459 11.800 1.00 91.62 100 ASN A CA 1
ATOM 821 C C . ASN A 1 100 ? -1.011 12.017 11.968 1.00 91.62 100 ASN A C 1
ATOM 823 O O . ASN A 1 100 ? -0.104 12.851 11.980 1.00 91.62 100 ASN A O 1
ATOM 827 N N . ILE A 1 101 ? -0.761 10.707 12.016 1.00 93.88 101 ILE A N 1
ATOM 828 C CA . ILE A 1 101 ? 0.581 10.131 12.141 1.00 93.88 101 ILE A CA 1
ATOM 829 C C . ILE A 1 101 ? 1.409 10.417 10.889 1.00 93.88 101 ILE A C 1
ATOM 831 O O . ILE A 1 101 ? 2.526 10.929 10.990 1.00 93.88 101 ILE A O 1
ATOM 835 N N . ILE A 1 102 ? 0.844 10.201 9.699 1.00 93.81 102 ILE A N 1
ATOM 836 C CA . ILE A 1 102 ? 1.496 10.555 8.430 1.00 93.81 102 ILE A CA 1
ATOM 837 C C . ILE A 1 102 ? 1.815 12.056 8.391 1.00 93.81 102 ILE A C 1
ATOM 839 O O . ILE A 1 102 ? 2.905 12.455 7.969 1.00 93.81 102 ILE A O 1
ATOM 843 N N . GLN A 1 103 ? 0.903 12.907 8.872 1.00 92.38 103 GLN A N 1
ATOM 844 C CA . GLN A 1 103 ? 1.141 14.348 8.948 1.00 92.38 103 GLN A CA 1
ATOM 845 C C . GLN A 1 103 ? 2.326 14.694 9.868 1.00 92.38 103 GLN A C 1
ATOM 847 O O . GLN A 1 103 ? 3.144 15.545 9.504 1.00 92.38 103 GLN A O 1
ATOM 852 N N . GLN A 1 104 ? 2.467 14.030 11.019 1.00 93.81 104 GLN A N 1
ATOM 853 C CA . GLN A 1 104 ? 3.617 14.208 11.915 1.00 93.81 104 GLN A CA 1
ATOM 854 C C . GLN A 1 104 ? 4.938 13.780 11.255 1.00 93.81 104 GLN A C 1
ATOM 856 O O . GLN A 1 104 ? 5.928 14.514 11.345 1.00 93.81 104 GLN A O 1
ATOM 861 N N . ILE A 1 105 ? 4.948 12.655 10.523 1.00 93.88 105 ILE A N 1
ATOM 862 C CA . ILE A 1 105 ? 6.116 12.193 9.747 1.00 93.88 105 ILE A CA 1
ATOM 863 C C . ILE A 1 105 ? 6.555 13.271 8.747 1.00 93.88 105 ILE A C 1
ATOM 865 O O . ILE A 1 105 ? 7.727 13.651 8.711 1.00 93.88 105 ILE A O 1
ATOM 869 N N . VAL A 1 106 ? 5.617 13.812 7.965 1.00 91.50 106 VAL A N 1
ATOM 870 C CA . VAL A 1 106 ? 5.919 14.841 6.957 1.00 91.50 106 VAL A CA 1
ATOM 871 C C . VAL A 1 106 ? 6.428 16.135 7.606 1.00 91.50 106 VAL A C 1
ATOM 873 O O . VAL A 1 106 ? 7.418 16.705 7.141 1.00 91.50 106 VAL A O 1
ATOM 876 N N . ARG A 1 107 ? 5.805 16.585 8.706 1.00 89.88 107 ARG A N 1
ATOM 877 C CA . ARG A 1 107 ? 6.201 17.812 9.424 1.00 89.88 107 ARG A CA 1
ATOM 878 C C . ARG A 1 107 ? 7.616 17.728 9.998 1.00 89.88 107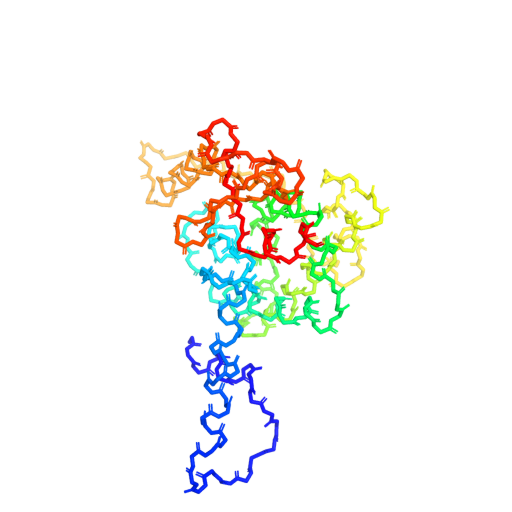 ARG A C 1
ATOM 880 O O . ARG A 1 107 ? 8.357 18.706 9.901 1.00 89.88 107 ARG A O 1
ATOM 887 N N . LYS A 1 108 ? 8.024 16.572 10.537 1.00 88.75 108 LYS A N 1
ATOM 888 C CA . LYS A 1 108 ? 9.371 16.379 11.105 1.00 88.75 108 LYS A CA 1
ATOM 889 C C . LYS A 1 108 ? 10.477 16.654 10.090 1.00 88.75 108 LYS A C 1
ATOM 891 O O . LYS A 1 108 ? 11.503 17.241 10.424 1.00 88.75 108 LYS A O 1
ATOM 896 N N . VAL A 1 109 ? 10.281 16.209 8.855 1.00 83.38 109 VAL A N 1
ATOM 897 C CA . VAL A 1 109 ? 11.344 16.175 7.848 1.00 83.38 109 VAL A CA 1
ATOM 898 C C . VAL A 1 109 ? 11.465 17.503 7.078 1.00 83.38 109 VAL A C 1
ATOM 900 O O . VAL A 1 109 ? 12.457 17.736 6.387 1.00 83.38 109 VAL A O 1
ATOM 903 N N . ARG A 1 110 ? 10.489 18.413 7.239 1.00 71.25 110 ARG A N 1
ATOM 904 C CA . ARG A 1 110 ? 10.421 19.778 6.669 1.00 71.25 110 ARG A CA 1
ATOM 905 C C . ARG A 1 110 ? 10.437 19.873 5.131 1.00 71.25 110 ARG A C 1
ATOM 907 O O . ARG A 1 110 ? 10.158 20.940 4.600 1.00 71.25 110 ARG A O 1
ATOM 914 N N . GLN A 1 111 ? 10.729 18.788 4.409 1.00 73.62 111 GLN A N 1
ATOM 915 C CA . GLN A 1 111 ? 10.725 18.700 2.944 1.00 73.62 111 GLN A CA 1
ATOM 916 C C . GLN A 1 111 ? 9.993 17.431 2.488 1.00 73.62 111 GLN A C 1
ATOM 918 O O . GLN A 1 111 ? 10.268 16.339 2.988 1.00 73.62 111 GLN A O 1
ATOM 923 N N . ALA A 1 112 ? 9.096 17.565 1.505 1.00 69.44 112 ALA A N 1
ATOM 924 C CA . ALA A 1 112 ? 8.228 16.477 1.044 1.00 69.44 112 ALA A CA 1
ATOM 925 C C . ALA A 1 112 ? 9.007 15.256 0.520 1.00 69.44 112 ALA A C 1
ATOM 927 O O . ALA A 1 112 ? 8.665 14.122 0.846 1.00 69.44 112 ALA A O 1
ATOM 928 N N . ASN A 1 113 ? 10.085 15.481 -0.232 1.00 75.56 113 ASN A N 1
ATOM 929 C CA . ASN A 1 113 ? 10.878 14.414 -0.856 1.00 75.56 113 ASN A CA 1
ATOM 930 C C . ASN A 1 113 ? 11.613 13.577 0.197 1.00 75.56 113 ASN A C 1
ATOM 932 O O . ASN A 1 113 ? 11.667 12.353 0.136 1.00 75.56 113 ASN A O 1
ATOM 936 N N . LYS A 1 114 ? 12.126 14.239 1.234 1.00 85.69 114 LYS A N 1
ATOM 937 C CA . LYS A 1 114 ? 12.813 13.570 2.340 1.00 85.69 114 LYS A CA 1
ATOM 938 C C . LYS A 1 114 ? 11.848 12.766 3.222 1.00 85.69 114 LYS A C 1
ATOM 940 O O . LYS A 1 114 ? 12.295 11.878 3.940 1.00 85.69 114 LYS A O 1
ATOM 945 N N . ALA A 1 115 ? 10.541 13.045 3.166 1.00 90.50 115 ALA A N 1
ATOM 946 C CA . ALA A 1 115 ? 9.526 12.285 3.894 1.00 90.50 115 ALA A CA 1
ATOM 947 C C . ALA A 1 115 ? 9.201 10.925 3.248 1.00 90.50 115 ALA A C 1
ATOM 949 O O . ALA A 1 115 ? 8.582 10.098 3.909 1.00 90.50 115 ALA A O 1
ATOM 950 N N . ILE A 1 116 ? 9.644 10.661 2.009 1.00 92.94 116 ILE A N 1
ATOM 951 C CA . ILE A 1 116 ? 9.392 9.390 1.309 1.00 92.94 116 ILE A CA 1
ATOM 952 C C . ILE A 1 116 ? 9.907 8.210 2.140 1.00 92.94 116 ILE A C 1
ATOM 954 O O . ILE A 1 116 ? 9.123 7.349 2.525 1.00 92.94 116 ILE A O 1
ATOM 958 N N . VAL A 1 117 ? 11.203 8.193 2.471 1.00 93.38 117 VAL A N 1
ATOM 959 C CA . VAL A 1 117 ? 11.823 7.078 3.208 1.00 93.38 117 VAL A CA 1
ATOM 960 C C . VAL A 1 117 ? 11.158 6.851 4.577 1.00 93.38 117 VAL A C 1
ATOM 962 O O . VAL A 1 117 ? 10.735 5.724 4.824 1.00 93.38 117 VAL A O 1
ATOM 965 N N . PRO A 1 118 ? 10.950 7.876 5.429 1.00 95.75 118 PRO A N 1
ATOM 966 C CA . PRO A 1 118 ? 10.224 7.716 6.690 1.00 95.75 118 PRO A CA 1
ATOM 967 C C . PRO A 1 118 ? 8.797 7.170 6.558 1.00 95.75 118 PRO A C 1
ATOM 969 O O . PRO A 1 118 ? 8.382 6.396 7.416 1.00 95.75 118 PRO A O 1
ATOM 972 N N . ILE A 1 119 ? 8.052 7.538 5.508 1.00 96.75 119 ILE A N 1
ATOM 973 C CA . ILE A 1 119 ? 6.706 6.992 5.263 1.00 96.75 119 ILE A CA 1
ATOM 974 C C . ILE A 1 119 ? 6.796 5.515 4.865 1.00 96.75 119 ILE A C 1
ATOM 976 O O . ILE A 1 119 ? 6.052 4.698 5.397 1.00 96.75 119 ILE A O 1
ATOM 980 N N . VAL A 1 120 ? 7.725 5.141 3.979 1.00 97.62 120 VAL A N 1
ATOM 981 C CA . VAL A 1 120 ? 7.901 3.725 3.610 1.00 97.62 120 VAL A CA 1
ATOM 982 C C . VAL A 1 120 ? 8.363 2.894 4.805 1.00 97.62 120 VAL A C 1
ATOM 984 O O . VAL A 1 120 ? 7.916 1.768 4.981 1.00 97.62 120 VAL A O 1
ATOM 987 N N . ASP A 1 121 ? 9.216 3.450 5.660 1.00 97.62 121 ASP A N 1
ATOM 988 C CA . ASP A 1 121 ? 9.645 2.784 6.887 1.00 97.62 121 ASP A CA 1
ATOM 989 C C . ASP A 1 121 ? 8.492 2.604 7.881 1.00 97.62 121 ASP A C 1
ATOM 991 O O . ASP A 1 121 ? 8.441 1.600 8.586 1.00 97.62 121 ASP A O 1
ATOM 995 N N . TYR A 1 122 ? 7.564 3.560 7.930 1.00 98.06 122 TYR A N 1
ATOM 996 C CA . TYR A 1 122 ? 6.330 3.445 8.702 1.00 98.06 122 TYR A CA 1
ATOM 997 C C . TYR A 1 122 ? 5.416 2.343 8.144 1.00 98.06 122 TYR A C 1
ATOM 999 O O . TYR A 1 122 ? 4.904 1.530 8.909 1.00 98.06 122 TYR A O 1
ATOM 1007 N N . PHE A 1 123 ? 5.285 2.239 6.817 1.00 98.44 123 PHE A N 1
ATOM 1008 C CA . PHE A 1 123 ? 4.552 1.144 6.169 1.00 98.44 123 PHE A CA 1
ATOM 1009 C C . PHE A 1 123 ? 5.196 -0.221 6.446 1.00 98.44 123 PHE A C 1
ATOM 1011 O O . PHE A 1 123 ? 4.498 -1.161 6.816 1.00 98.44 123 PHE A O 1
ATOM 1018 N N . ASP A 1 124 ? 6.523 -0.332 6.331 1.00 98.38 124 ASP A N 1
ATOM 1019 C CA . ASP A 1 124 ? 7.258 -1.550 6.692 1.00 98.38 124 ASP A CA 1
ATOM 1020 C C . ASP A 1 124 ? 6.987 -1.941 8.157 1.00 98.38 124 ASP A C 1
ATOM 1022 O O . ASP A 1 124 ? 6.726 -3.108 8.434 1.00 98.38 124 ASP A O 1
ATOM 1026 N N . ALA A 1 125 ? 6.986 -0.975 9.083 1.00 98.31 125 ALA A N 1
ATOM 1027 C CA . ALA A 1 125 ? 6.745 -1.233 10.501 1.00 98.31 125 ALA A CA 1
ATOM 1028 C C . ALA A 1 125 ? 5.323 -1.742 10.786 1.00 98.31 125 ALA A C 1
ATOM 1030 O O . ALA A 1 125 ? 5.174 -2.702 11.538 1.00 98.31 125 ALA A O 1
ATOM 1031 N N . ILE A 1 126 ? 4.294 -1.156 10.160 1.00 98.50 126 ILE A N 1
ATOM 1032 C CA . ILE A 1 126 ? 2.909 -1.657 10.256 1.00 98.50 126 ILE A CA 1
ATOM 1033 C C . ILE A 1 126 ? 2.838 -3.103 9.760 1.00 98.50 126 ILE A C 1
ATOM 1035 O O . ILE A 1 126 ? 2.274 -3.968 10.430 1.00 98.50 126 ILE A O 1
ATOM 1039 N N . LEU A 1 127 ? 3.412 -3.373 8.583 1.00 98.69 127 LEU A N 1
ATOM 1040 C CA . LEU A 1 127 ? 3.364 -4.703 7.987 1.00 98.69 127 LEU A CA 1
ATOM 1041 C C . LEU A 1 127 ? 4.110 -5.737 8.839 1.00 98.69 127 LEU A C 1
ATOM 1043 O O . LEU A 1 127 ? 3.642 -6.865 8.983 1.00 98.69 127 LEU A O 1
ATOM 1047 N N . ASP A 1 128 ? 5.252 -5.357 9.409 1.00 98.31 128 ASP A N 1
ATOM 1048 C CA . ASP A 1 128 ? 6.045 -6.233 10.263 1.00 98.31 128 ASP A CA 1
ATOM 1049 C C . ASP A 1 128 ? 5.316 -6.563 11.577 1.00 98.31 128 ASP A C 1
ATOM 1051 O O . ASP A 1 128 ? 5.369 -7.712 12.006 1.00 98.31 128 ASP A O 1
ATOM 1055 N N . GLU A 1 129 ? 4.595 -5.619 12.192 1.00 98.44 129 GLU A N 1
ATOM 1056 C CA . GLU A 1 129 ? 3.758 -5.901 13.372 1.00 98.44 129 GLU A CA 1
ATOM 1057 C C . GLU A 1 129 ? 2.582 -6.831 13.036 1.00 98.44 129 GLU A C 1
ATOM 1059 O O . GLU A 1 129 ? 2.373 -7.831 13.725 1.00 98.44 129 GLU A O 1
ATOM 1064 N N . LEU A 1 130 ? 1.871 -6.582 11.930 1.00 98.44 130 LEU A N 1
ATOM 1065 C CA . LEU A 1 130 ? 0.795 -7.471 11.471 1.00 98.44 130 LEU A CA 1
ATOM 1066 C C . LEU A 1 130 ? 1.307 -8.893 11.203 1.00 98.44 130 LEU A C 1
ATOM 1068 O O . LEU A 1 130 ? 0.665 -9.871 11.582 1.00 98.44 130 LEU A O 1
ATOM 1072 N N . ASN A 1 131 ? 2.492 -9.023 10.601 1.00 98.19 131 ASN A N 1
ATOM 1073 C CA . ASN A 1 131 ? 3.100 -10.321 10.316 1.00 98.19 131 ASN A CA 1
ATOM 1074 C C . ASN A 1 131 ? 3.623 -11.037 11.578 1.00 98.19 131 ASN A C 1
ATOM 1076 O O . ASN A 1 131 ? 3.775 -12.257 11.564 1.00 98.19 131 ASN A O 1
ATOM 1080 N N . LYS A 1 132 ? 3.868 -10.315 12.680 1.00 97.94 132 LYS A N 1
ATOM 1081 C CA . LYS A 1 132 ? 4.125 -10.910 14.006 1.00 97.94 132 LYS A CA 1
ATOM 1082 C C . LYS A 1 132 ? 2.846 -11.409 14.693 1.00 97.94 132 LYS A C 1
ATOM 1084 O O . LYS A 1 132 ? 2.942 -12.017 15.753 1.00 97.94 132 LYS A O 1
ATOM 1089 N N . GLY A 1 133 ? 1.672 -11.163 14.108 1.00 97.56 133 GLY A N 1
ATOM 1090 C CA . GLY A 1 133 ? 0.379 -11.545 14.676 1.00 97.56 133 GLY A CA 1
ATOM 1091 C C . GLY A 1 133 ? -0.206 -10.515 15.641 1.00 97.56 133 GLY A C 1
ATOM 1092 O O . GLY A 1 133 ? -1.109 -10.855 16.400 1.00 97.56 133 GLY A O 1
ATOM 1093 N N . VAL A 1 134 ? 0.292 -9.274 15.630 1.00 97.69 134 VAL A N 1
ATOM 1094 C CA . VAL A 1 134 ? -0.287 -8.189 16.433 1.00 97.69 134 VAL A CA 1
ATOM 1095 C C . VAL A 1 134 ? -1.675 -7.838 15.895 1.00 97.69 134 VAL A C 1
ATOM 1097 O O . VAL A 1 134 ? -1.874 -7.709 14.684 1.00 97.69 134 VAL A O 1
ATOM 1100 N N . SER A 1 135 ? -2.631 -7.691 16.809 1.00 95.50 135 SER A N 1
ATOM 1101 C CA . SER A 1 135 ? -3.995 -7.225 16.552 1.00 95.50 135 SER A CA 1
ATOM 1102 C C . SER A 1 135 ? -3.980 -5.844 15.884 1.00 95.50 135 SER A C 1
ATOM 1104 O O . SER A 1 135 ? -3.195 -4.984 16.297 1.00 95.50 135 SER A O 1
ATOM 1106 N N . PRO A 1 136 ? -4.828 -5.582 14.869 1.00 92.56 136 PRO A N 1
ATOM 1107 C CA . PRO A 1 136 ? -4.848 -4.296 14.168 1.00 92.56 136 PRO A CA 1
ATOM 1108 C C . PRO A 1 136 ? -4.954 -3.083 15.101 1.00 92.56 136 PRO A C 1
ATOM 1110 O O . PRO A 1 136 ? -4.305 -2.064 14.868 1.00 92.56 136 PRO A O 1
ATOM 1113 N N . GLU A 1 137 ? -5.700 -3.230 16.195 1.00 91.38 137 GLU A N 1
ATOM 1114 C CA . GLU A 1 137 ? -5.953 -2.201 17.201 1.00 91.38 137 GLU A CA 1
ATOM 1115 C C . GLU A 1 137 ? -4.696 -1.819 17.998 1.00 91.38 137 GLU A C 1
ATOM 1117 O O . GLU A 1 137 ? -4.627 -0.716 18.543 1.00 91.38 137 GLU A O 1
ATOM 1122 N N . ASP A 1 138 ? -3.704 -2.711 18.078 1.00 94.50 138 ASP A N 1
ATOM 1123 C CA . ASP A 1 138 ? -2.468 -2.528 18.848 1.00 94.50 138 ASP A CA 1
ATOM 1124 C C . ASP A 1 138 ? -1.256 -2.176 17.979 1.00 94.50 138 ASP A C 1
ATOM 1126 O O . ASP A 1 138 ? -0.261 -1.654 18.491 1.00 94.50 138 ASP A O 1
ATOM 1130 N N . VAL A 1 139 ? -1.335 -2.374 16.657 1.00 96.56 139 VAL A N 1
ATOM 1131 C CA . VAL A 1 139 ? -0.218 -2.106 15.736 1.00 96.56 139 VAL A CA 1
ATOM 1132 C C . VAL A 1 139 ? 0.297 -0.675 15.875 1.00 96.56 139 VAL A C 1
ATOM 1134 O O . VAL A 1 139 ? 1.503 -0.468 16.006 1.00 96.56 139 VAL A O 1
ATOM 1137 N N . LEU A 1 140 ? -0.588 0.328 15.893 1.00 94.06 140 LEU A N 1
ATOM 1138 C CA . LEU A 1 140 ? -0.162 1.725 16.018 1.00 94.06 140 LEU A CA 1
ATOM 1139 C C . LEU A 1 140 ? 0.557 1.994 17.343 1.00 94.06 140 LEU A C 1
ATOM 1141 O O . LEU A 1 140 ? 1.569 2.695 17.337 1.00 94.06 140 LEU A O 1
ATOM 1145 N N . ARG A 1 141 ? 0.088 1.403 18.453 1.00 92.88 141 ARG A N 1
ATOM 1146 C CA . ARG A 1 141 ? 0.744 1.515 19.767 1.00 92.88 141 ARG A CA 1
ATOM 1147 C C . ARG A 1 141 ? 2.155 0.938 19.712 1.00 92.88 141 ARG A C 1
ATOM 1149 O O . ARG A 1 141 ? 3.098 1.596 20.141 1.00 92.88 141 ARG A O 1
ATOM 1156 N N . ASN A 1 142 ? 2.324 -0.234 19.107 1.00 95.25 142 ASN A N 1
ATOM 1157 C CA . ASN A 1 142 ? 3.636 -0.862 18.981 1.00 95.25 142 ASN A CA 1
ATOM 1158 C C . ASN A 1 142 ? 4.579 -0.067 18.074 1.00 95.25 142 ASN A C 1
ATOM 1160 O O . ASN A 1 142 ? 5.757 0.096 18.396 1.00 95.25 142 ASN A O 1
ATOM 1164 N N . VAL A 1 143 ? 4.078 0.457 16.952 1.00 95.56 143 VAL A N 1
ATOM 1165 C CA . VAL A 1 143 ? 4.894 1.221 16.000 1.00 95.56 143 VAL A CA 1
ATOM 1166 C C . VAL A 1 143 ? 5.436 2.502 16.639 1.00 95.56 143 VAL A C 1
ATOM 1168 O O . VAL A 1 143 ? 6.631 2.768 16.509 1.00 95.56 143 VAL A O 1
ATOM 1171 N N . VAL A 1 144 ? 4.621 3.274 17.370 1.00 93.19 144 VAL A N 1
ATOM 1172 C CA . VAL A 1 144 ? 5.089 4.535 17.988 1.00 93.19 144 VAL A CA 1
ATOM 1173 C C . VAL A 1 144 ? 6.108 4.321 19.115 1.00 93.19 144 VAL A C 1
ATOM 1175 O O . VAL A 1 144 ? 6.934 5.199 19.362 1.00 93.19 144 VAL A O 1
ATOM 1178 N N . LEU A 1 145 ? 6.113 3.145 19.755 1.00 93.38 145 LEU A N 1
ATOM 1179 C CA . LEU A 1 145 ? 7.095 2.782 20.786 1.00 93.38 145 LEU A CA 1
ATOM 1180 C C . LEU A 1 145 ? 8.486 2.471 20.216 1.00 93.38 145 LEU A C 1
ATOM 1182 O O . LEU A 1 145 ? 9.479 2.482 20.948 1.00 93.38 145 LEU A O 1
ATOM 1186 N N . GLN A 1 146 ? 8.601 2.199 18.915 1.00 95.31 146 GLN A N 1
ATOM 1187 C CA . GLN A 1 146 ? 9.903 1.943 18.311 1.00 95.31 146 GLN A CA 1
ATOM 1188 C C . GLN A 1 146 ? 10.752 3.221 18.341 1.00 95.31 146 GLN A C 1
ATOM 1190 O O . GLN A 1 146 ? 10.301 4.298 17.956 1.00 95.31 146 GLN A O 1
ATOM 1195 N N . LYS A 1 147 ? 12.039 3.100 18.698 1.00 93.25 147 LYS A N 1
ATOM 1196 C CA . LYS A 1 147 ? 12.980 4.236 18.811 1.00 93.25 147 LYS A CA 1
ATOM 1197 C C . LYS A 1 147 ? 12.989 5.157 17.582 1.00 93.25 147 LYS A C 1
ATOM 1199 O O . LYS A 1 147 ? 13.175 6.363 17.707 1.00 93.25 147 LYS A O 1
ATOM 1204 N N . LYS A 1 148 ? 12.786 4.594 16.388 1.00 93.62 148 LYS A N 1
ATOM 1205 C CA . LYS A 1 148 ? 12.730 5.337 15.120 1.00 93.62 148 LYS A CA 1
ATOM 1206 C C . LYS A 1 148 ? 11.537 6.297 15.036 1.00 93.62 148 LYS A C 1
ATOM 1208 O O . LYS A 1 148 ? 11.637 7.317 14.355 1.00 93.62 148 LYS A O 1
ATOM 1213 N N . PHE A 1 149 ? 10.453 5.986 15.738 1.00 94.69 149 PHE A N 1
ATOM 1214 C CA . PHE A 1 149 ? 9.159 6.661 15.710 1.00 94.69 149 PHE A CA 1
ATOM 1215 C C . PHE A 1 149 ? 8.811 7.371 17.025 1.00 94.69 149 PHE A C 1
ATOM 1217 O O . PHE A 1 149 ? 7.703 7.869 17.157 1.00 94.69 149 PHE A O 1
ATOM 1224 N N . SER A 1 150 ? 9.769 7.533 17.943 1.00 90.81 150 SER A N 1
ATOM 1225 C CA . SER A 1 150 ? 9.574 8.152 19.269 1.00 90.81 150 SER A CA 1
ATOM 1226 C C . SER A 1 150 ? 9.062 9.601 19.271 1.00 90.81 150 SER A C 1
ATOM 1228 O O . SER A 1 150 ? 8.761 10.155 20.321 1.00 90.81 150 SER A O 1
ATOM 1230 N N . TYR A 1 151 ? 9.005 10.238 18.102 1.00 91.19 151 TYR A N 1
ATOM 1231 C CA . TYR A 1 151 ? 8.474 11.584 17.898 1.00 91.19 151 TYR A CA 1
ATOM 1232 C C . TYR A 1 151 ? 6.988 11.592 17.511 1.00 91.19 151 TYR A C 1
ATOM 1234 O O . TYR A 1 151 ? 6.421 12.670 17.352 1.00 91.19 151 TYR A O 1
ATOM 1242 N N . LEU A 1 152 ? 6.397 10.418 17.270 1.00 92.88 152 LEU A N 1
ATOM 1243 C CA . LEU A 1 152 ? 4.996 10.265 16.906 1.00 92.88 152 LEU A CA 1
ATOM 1244 C C . LEU A 1 152 ? 4.146 10.203 18.170 1.00 92.88 152 LEU A C 1
ATOM 1246 O O . LEU A 1 152 ? 4.443 9.454 19.097 1.00 92.88 152 LEU A O 1
ATOM 1250 N N . VAL A 1 153 ? 3.063 10.968 18.173 1.00 90.25 153 VAL A N 1
ATOM 1251 C CA . VAL A 1 153 ? 2.091 11.006 19.264 1.00 90.25 153 VAL A CA 1
ATOM 1252 C C . VAL A 1 153 ? 0.754 10.495 18.748 1.00 90.25 153 VAL A C 1
ATOM 1254 O O . VAL A 1 153 ? 0.233 11.008 17.758 1.00 90.25 153 VAL A O 1
ATOM 1257 N N . LEU A 1 154 ? 0.178 9.502 19.426 1.00 85.88 154 LEU A N 1
ATOM 1258 C CA . LEU A 1 154 ? -1.205 9.095 19.191 1.00 85.88 154 LEU A CA 1
ATOM 1259 C C . LEU A 1 154 ? -2.110 10.169 19.808 1.00 85.88 154 LEU A C 1
ATOM 1261 O O . LEU A 1 154 ? -2.224 10.257 21.027 1.00 85.88 154 LEU A O 1
ATOM 1265 N N . SER A 1 155 ? -2.689 11.034 18.976 1.00 72.12 155 SER A N 1
ATOM 1266 C CA . SER A 1 155 ? -3.678 12.016 19.432 1.00 72.12 155 SER A CA 1
ATOM 1267 C C . SER A 1 155 ? -5.079 11.420 19.327 1.00 72.12 155 SER A C 1
ATOM 1269 O O . SER A 1 155 ? -5.410 10.789 18.326 1.00 72.12 155 SER A O 1
ATOM 1271 N N . VAL A 1 156 ? -5.885 11.603 20.376 1.00 54.44 156 VAL A N 1
ATOM 1272 C CA . VAL A 1 156 ? -7.271 11.098 20.459 1.00 54.44 156 VAL A CA 1
ATOM 1273 C C . VAL A 1 156 ? -8.289 12.190 20.088 1.00 54.44 156 VAL A C 1
ATOM 1275 O O . VAL A 1 156 ? -9.472 11.920 19.922 1.00 54.44 156 VAL A O 1
ATOM 1278 N N . GLU A 1 157 ? -7.850 13.437 19.917 1.00 45.38 157 GLU A N 1
ATOM 1279 C CA . GLU A 1 157 ? -8.752 14.589 19.895 1.00 45.38 157 GLU A CA 1
ATOM 1280 C C . GLU A 1 157 ? -8.922 15.166 18.487 1.00 45.38 157 GLU A C 1
ATOM 1282 O O . GLU A 1 157 ? -8.005 15.739 17.893 1.00 45.38 157 GLU A O 1
ATOM 1287 N N . GLN A 1 158 ? -10.143 15.060 17.964 1.00 45.91 158 GLN A N 1
ATOM 1288 C CA . GLN A 1 158 ? -10.634 15.982 16.948 1.00 45.91 158 GLN A CA 1
ATOM 1289 C C . GLN A 1 158 ? -11.122 17.233 17.677 1.00 45.91 158 GLN A C 1
ATOM 1291 O O . GLN A 1 158 ? -12.067 17.163 18.456 1.00 45.91 158 GLN A O 1
ATOM 1296 N N . ALA A 1 159 ? -10.480 18.377 17.438 1.00 45.84 159 ALA A N 1
ATOM 1297 C CA . ALA A 1 159 ? -11.023 19.651 17.890 1.00 45.84 159 ALA A CA 1
ATOM 1298 C C . ALA A 1 159 ? -12.413 19.846 17.260 1.00 45.84 159 ALA A C 1
ATOM 1300 O O . ALA A 1 159 ? -12.544 19.828 16.032 1.00 45.84 159 ALA A O 1
ATOM 1301 N N . GLU A 1 160 ? -13.445 20.014 18.087 1.00 46.59 160 GLU A N 1
ATOM 1302 C CA . GLU A 1 160 ? -14.793 20.321 17.613 1.00 46.59 160 GLU A CA 1
ATOM 1303 C C . GLU A 1 160 ? -14.791 21.697 16.942 1.00 46.59 160 GLU A C 1
ATOM 1305 O O . GLU A 1 160 ? -14.658 22.739 17.587 1.00 46.59 160 GLU A O 1
ATOM 1310 N N . ILE A 1 161 ? -14.922 21.714 15.614 1.00 56.25 161 ILE A N 1
ATOM 1311 C CA . ILE A 1 161 ? -15.082 22.959 14.865 1.00 56.25 161 ILE A CA 1
ATOM 1312 C C . ILE A 1 161 ? -16.518 23.442 15.084 1.00 56.25 161 ILE A C 1
ATOM 1314 O O . ILE A 1 161 ? -17.452 22.967 14.439 1.00 56.25 161 ILE A O 1
ATOM 1318 N N . GLN A 1 162 ? -16.694 24.406 15.987 1.00 51.75 162 GLN A N 1
ATOM 1319 C CA . GLN A 1 162 ? -17.963 25.103 16.200 1.00 51.75 162 GLN A CA 1
ATOM 1320 C C . GLN A 1 162 ? -18.187 26.156 15.100 1.00 51.75 162 GLN A C 1
ATOM 1322 O O . GLN A 1 162 ? -18.065 27.357 15.329 1.00 51.75 162 GLN A O 1
ATOM 1327 N N . SER A 1 163 ? -18.489 25.720 13.874 1.00 67.69 163 SER A N 1
ATOM 1328 C CA . SER A 1 163 ? -18.935 26.609 12.793 1.00 67.69 163 SER A CA 1
ATOM 1329 C C . SER A 1 163 ? -20.288 26.174 12.243 1.00 67.69 163 SER A C 1
ATOM 1331 O O . SER A 1 163 ? -20.515 24.997 11.984 1.00 67.69 163 SER A O 1
ATOM 1333 N N . SER A 1 164 ? -21.181 27.134 11.995 1.00 72.56 164 SER A N 1
ATOM 1334 C CA . SER A 1 164 ? -22.534 26.877 11.476 1.00 72.56 164 SER A CA 1
ATOM 1335 C C . SER A 1 164 ? -22.571 26.386 10.022 1.00 72.56 164 SER A C 1
ATOM 1337 O O . SER A 1 164 ? -23.587 25.856 9.580 1.00 72.56 164 SER A O 1
ATOM 1339 N N . SER A 1 165 ? -21.478 26.544 9.266 1.00 76.31 165 SER A N 1
ATOM 1340 C CA . SER A 1 165 ? -21.354 26.062 7.886 1.00 76.31 165 SER A CA 1
ATOM 1341 C C . SER A 1 165 ? -20.223 25.045 7.747 1.00 76.31 165 SER A C 1
ATOM 1343 O O . SER A 1 165 ? -19.170 25.171 8.373 1.00 76.31 165 SER A O 1
ATOM 1345 N N . PHE A 1 166 ? -20.432 24.027 6.907 1.00 77.75 166 PHE A N 1
ATOM 1346 C CA . PHE A 1 166 ? -19.392 23.047 6.606 1.00 77.75 166 PHE A CA 1
ATOM 1347 C C . PHE A 1 166 ? -18.339 23.638 5.669 1.00 77.75 166 PHE A C 1
ATOM 1349 O O . PHE A 1 166 ? -18.658 24.072 4.555 1.00 77.75 166 PHE A O 1
ATOM 1356 N N . SER A 1 167 ? -17.075 23.561 6.087 1.00 84.94 167 SER A N 1
ATOM 1357 C CA . SER A 1 167 ? -15.935 23.861 5.221 1.00 84.94 167 SER A CA 1
ATOM 1358 C C . SER A 1 167 ? -15.869 22.898 4.024 1.00 84.94 167 SER A C 1
ATOM 1360 O O . SER A 1 167 ? -16.462 21.812 4.034 1.00 84.94 167 SER A O 1
ATOM 1362 N N . LYS A 1 168 ? -15.118 23.272 2.981 1.00 84.88 168 LYS A N 1
ATOM 1363 C CA . LYS A 1 168 ? -14.840 22.382 1.840 1.00 84.88 168 LYS A CA 1
ATOM 1364 C C . LYS A 1 168 ? -14.192 21.069 2.300 1.00 84.88 168 LYS A C 1
ATOM 1366 O O . LYS A 1 168 ? -14.586 20.003 1.831 1.00 84.88 168 LYS A O 1
ATOM 1371 N N . ASP A 1 169 ? -13.272 21.151 3.256 1.00 84.94 169 ASP A N 1
ATOM 1372 C CA . ASP A 1 169 ? -12.572 20.007 3.841 1.00 84.94 169 ASP A CA 1
ATOM 1373 C C . ASP A 1 169 ? -13.524 19.077 4.588 1.00 84.94 169 ASP A C 1
ATOM 1375 O O . ASP A 1 169 ? -13.454 17.864 4.417 1.00 84.94 169 ASP A O 1
ATOM 1379 N N . THR A 1 170 ? -14.461 19.634 5.360 1.00 85.50 170 THR A N 1
ATOM 1380 C CA . THR A 1 170 ? -15.471 18.850 6.083 1.00 85.50 170 THR A CA 1
ATOM 1381 C C . THR A 1 170 ? -16.386 18.103 5.114 1.00 85.50 170 THR A C 1
ATOM 1383 O O . THR A 1 170 ? -16.656 16.921 5.310 1.00 85.50 170 THR A O 1
AT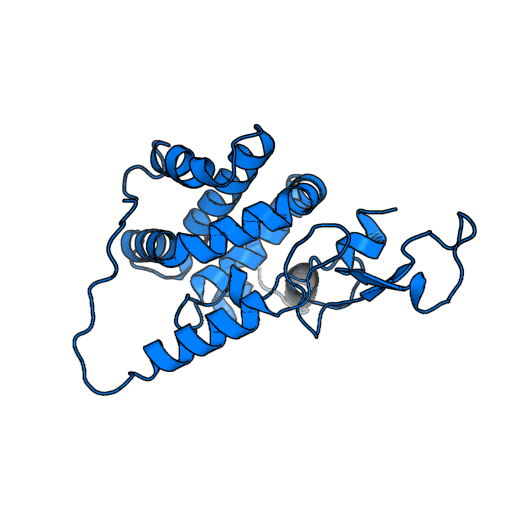OM 1386 N N . LYS A 1 171 ? -16.823 18.762 4.030 1.00 87.12 171 LYS A N 1
ATOM 1387 C CA . LYS A 1 171 ? -17.636 18.126 2.977 1.00 87.12 171 LYS A CA 1
ATOM 1388 C C . LYS A 1 171 ? -16.869 17.006 2.270 1.00 87.12 171 LYS A C 1
ATOM 1390 O O . LYS A 1 171 ? -17.424 15.936 2.041 1.00 87.12 171 LYS A O 1
ATOM 1395 N N . SER A 1 172 ? -15.596 17.245 1.955 1.00 88.44 172 SER A N 1
ATOM 1396 C CA . SER A 1 172 ? -14.704 16.260 1.335 1.00 88.44 172 SER A CA 1
ATOM 1397 C C . SER A 1 172 ? -14.485 15.044 2.241 1.00 88.44 172 SER A C 1
ATOM 1399 O O . SER A 1 172 ? -14.691 13.913 1.810 1.00 88.44 172 SER A O 1
ATOM 1401 N N . ALA A 1 173 ? -14.171 15.266 3.521 1.00 88.25 173 ALA A N 1
ATOM 1402 C CA . ALA A 1 173 ? -14.003 14.201 4.507 1.00 88.25 173 ALA A CA 1
ATOM 1403 C C . ALA A 1 173 ? -15.284 13.371 4.689 1.00 88.25 173 ALA A C 1
ATOM 1405 O O . ALA A 1 173 ? -15.223 12.143 4.734 1.00 88.25 173 ALA A O 1
ATOM 1406 N N . ALA A 1 174 ? -16.452 14.025 4.736 1.00 86.94 174 ALA A N 1
ATOM 1407 C CA . ALA A 1 174 ? -17.737 13.335 4.805 1.00 86.94 174 ALA A CA 1
ATOM 1408 C C . ALA A 1 174 ? -17.970 12.448 3.573 1.00 86.94 174 ALA A C 1
ATOM 1410 O O . ALA A 1 174 ? -18.304 11.276 3.724 1.00 86.94 174 ALA A O 1
ATOM 1411 N N . PHE A 1 175 ? -17.728 12.969 2.365 1.00 90.25 175 PHE A N 1
ATOM 1412 C CA . PHE A 1 175 ? -17.842 12.184 1.134 1.00 90.25 175 PHE A CA 1
ATOM 1413 C C . PHE A 1 175 ? -16.899 10.974 1.134 1.00 90.25 175 PHE A C 1
ATOM 1415 O O . PHE A 1 175 ? -17.332 9.865 0.835 1.00 90.25 175 PHE A O 1
ATOM 1422 N N . ILE A 1 176 ? -15.628 11.170 1.500 1.00 90.38 176 ILE A N 1
ATOM 1423 C CA . ILE A 1 176 ? -14.624 10.099 1.550 1.00 90.38 176 ILE A CA 1
ATOM 1424 C C . ILE A 1 176 ? -15.051 9.004 2.523 1.00 90.38 176 ILE A C 1
ATOM 1426 O O . ILE A 1 176 ? -14.994 7.827 2.173 1.00 90.38 176 ILE A O 1
ATOM 1430 N N . ARG A 1 177 ? -15.526 9.382 3.713 1.00 88.69 177 ARG A N 1
ATOM 1431 C CA . ARG A 1 177 ? -15.997 8.432 4.722 1.00 88.69 177 ARG A CA 1
ATOM 1432 C C . ARG A 1 177 ? -17.140 7.560 4.196 1.00 88.69 177 ARG A C 1
ATOM 1434 O O . ARG A 1 177 ? -17.078 6.341 4.335 1.00 88.69 177 ARG A O 1
ATOM 1441 N N . GLU A 1 178 ? -18.154 8.156 3.568 1.00 89.94 178 GLU A N 1
ATOM 1442 C CA . GLU A 1 178 ? -19.288 7.393 3.022 1.00 89.94 178 GLU A CA 1
ATOM 1443 C C . GLU A 1 178 ? -18.888 6.539 1.806 1.00 89.94 178 GLU A C 1
ATOM 1445 O O . GLU A 1 178 ? -19.309 5.385 1.683 1.00 89.94 178 GLU A O 1
ATOM 1450 N N . ALA A 1 179 ? -18.032 7.074 0.930 1.00 90.19 179 ALA A N 1
ATOM 1451 C CA . ALA A 1 179 ? -17.536 6.359 -0.242 1.00 90.19 179 ALA A CA 1
ATOM 1452 C C . ALA A 1 179 ? -16.699 5.132 0.150 1.00 90.19 179 ALA A C 1
ATOM 1454 O O . ALA A 1 179 ? -16.888 4.064 -0.420 1.00 90.19 179 ALA A O 1
ATOM 1455 N N . VAL A 1 180 ? -15.812 5.253 1.143 1.00 90.50 180 VAL A N 1
ATOM 1456 C CA . VAL A 1 180 ? -14.994 4.131 1.636 1.00 90.50 180 VAL A CA 1
ATOM 1457 C C . VAL A 1 180 ? -15.863 3.066 2.303 1.00 90.50 180 VAL A C 1
ATOM 1459 O O . VAL A 1 180 ? -15.679 1.884 2.035 1.00 90.50 180 VAL A O 1
ATOM 1462 N N . LYS A 1 181 ? -16.846 3.466 3.121 1.00 89.25 181 LYS A N 1
ATOM 1463 C CA . LYS A 1 181 ? -17.738 2.537 3.835 1.00 89.25 181 LYS A CA 1
ATOM 1464 C C . LYS A 1 181 ? -18.533 1.620 2.898 1.00 89.25 181 LYS A C 1
ATOM 1466 O O . LYS A 1 181 ? -18.864 0.499 3.271 1.00 89.25 181 LYS A O 1
ATOM 1471 N N . THR A 1 182 ? -18.877 2.113 1.712 1.00 90.25 182 THR A N 1
ATOM 1472 C CA . THR A 1 182 ? -19.719 1.407 0.732 1.00 90.25 182 THR A CA 1
ATOM 1473 C C . THR A 1 182 ? -18.930 0.840 -0.447 1.00 90.25 182 THR A C 1
ATOM 1475 O O . THR A 1 182 ? -19.502 0.170 -1.307 1.00 90.25 182 THR A O 1
ATOM 1478 N N . ALA A 1 183 ? -17.624 1.101 -0.510 1.00 92.44 183 ALA A N 1
ATOM 1479 C CA . ALA A 1 183 ? -16.798 0.691 -1.630 1.00 92.44 183 ALA A CA 1
ATOM 1480 C C . ALA A 1 183 ? -16.553 -0.829 -1.637 1.00 92.44 183 ALA A C 1
ATOM 1482 O O . ALA A 1 183 ? -16.430 -1.460 -0.585 1.00 92.44 183 ALA A O 1
ATOM 1483 N N . PRO A 1 184 ? -16.468 -1.439 -2.833 1.00 94.69 184 PRO A N 1
ATOM 1484 C CA . PRO A 1 184 ? -16.225 -2.865 -2.958 1.00 94.69 184 PRO A CA 1
ATOM 1485 C C . PRO A 1 184 ? -14.817 -3.227 -2.472 1.00 94.69 184 PRO A C 1
ATOM 1487 O O . PRO A 1 184 ? -13.845 -2.518 -2.739 1.00 94.69 184 PRO A O 1
ATOM 1490 N N . CYS A 1 185 ? -14.702 -4.383 -1.822 1.00 97.06 185 CYS A N 1
ATOM 1491 C CA . CYS A 1 185 ? -13.431 -4.958 -1.392 1.00 97.06 185 CYS A CA 1
ATOM 1492 C C . CYS A 1 185 ? -13.101 -6.222 -2.188 1.00 97.06 185 CYS A C 1
ATOM 1494 O O . CYS A 1 185 ? -13.980 -6.920 -2.695 1.00 97.06 185 CYS A O 1
ATOM 1496 N N . CYS A 1 186 ? -11.812 -6.522 -2.295 1.00 97.38 186 CYS A N 1
ATOM 1497 C CA . CYS A 1 186 ? -11.307 -7.722 -2.941 1.00 97.38 186 CYS A CA 1
ATOM 1498 C C . CYS A 1 186 ? -11.709 -8.960 -2.147 1.00 97.38 186 CYS A C 1
ATOM 1500 O O . CYS A 1 186 ? -11.375 -9.071 -0.969 1.00 97.38 186 CYS A O 1
ATOM 1502 N N . SER A 1 187 ? -12.337 -9.931 -2.806 1.00 95.94 187 SER A N 1
ATOM 1503 C CA . SER A 1 187 ? -12.768 -11.176 -2.160 1.00 95.94 187 SER A CA 1
ATOM 1504 C C . SER A 1 187 ? -11.611 -12.082 -1.711 1.00 95.94 187 SER A C 1
ATOM 1506 O O . SER A 1 187 ? -11.846 -13.051 -1.002 1.00 95.94 187 SER A O 1
ATOM 1508 N N . ILE A 1 188 ? -10.366 -11.775 -2.104 1.00 96.38 188 ILE A N 1
ATOM 1509 C CA . ILE A 1 188 ? -9.169 -12.559 -1.759 1.00 96.38 188 ILE A CA 1
ATOM 1510 C C . ILE A 1 188 ? -8.407 -11.941 -0.578 1.00 96.38 188 ILE A C 1
ATOM 1512 O O . ILE A 1 188 ? -8.067 -12.646 0.365 1.00 96.38 188 ILE A O 1
ATOM 1516 N N . CYS A 1 189 ? -8.116 -10.637 -0.620 1.00 97.50 189 CYS A N 1
ATOM 1517 C CA . CYS A 1 189 ? -7.285 -9.974 0.395 1.00 97.50 189 CYS A CA 1
ATOM 1518 C C . CYS A 1 189 ? -8.055 -9.011 1.312 1.00 97.50 189 CYS A C 1
ATOM 1520 O O . CYS A 1 189 ? -7.451 -8.398 2.191 1.00 97.50 189 CYS A O 1
ATOM 1522 N N . GLY A 1 190 ? -9.348 -8.790 1.054 1.00 97.19 190 GLY A N 1
ATOM 1523 C CA . GLY A 1 190 ? -10.211 -7.870 1.803 1.00 97.19 190 GLY A CA 1
ATOM 1524 C C . GLY A 1 190 ? -9.906 -6.377 1.627 1.00 97.19 190 GLY A C 1
ATOM 1525 O O . GLY A 1 190 ? -10.594 -5.553 2.217 1.00 97.19 190 GLY A O 1
ATOM 1526 N N . GLY A 1 191 ? -8.903 -6.013 0.823 1.00 97.44 191 GLY A N 1
ATOM 1527 C CA . GLY A 1 191 ? -8.524 -4.617 0.577 1.00 97.44 191 GLY A CA 1
ATOM 1528 C C . GLY A 1 191 ? -9.482 -3.893 -0.373 1.00 97.44 191 GLY A C 1
ATOM 1529 O O . GLY A 1 191 ? -10.143 -4.526 -1.201 1.00 97.44 191 GLY A O 1
ATOM 1530 N N . LEU A 1 192 ? -9.503 -2.566 -0.305 1.00 97.19 192 LEU A N 1
ATOM 1531 C CA . LEU A 1 192 ? -10.368 -1.692 -1.088 1.00 97.19 192 LEU A CA 1
ATOM 1532 C C . LEU A 1 192 ? -10.064 -1.788 -2.590 1.00 97.19 192 LEU A C 1
ATOM 1534 O O . LEU A 1 192 ? -8.907 -1.709 -3.026 1.00 97.19 192 LEU A O 1
ATOM 1538 N N . LEU A 1 193 ? -11.102 -1.933 -3.412 1.00 97.12 193 LEU A N 1
ATOM 1539 C CA . LEU A 1 193 ? -10.976 -2.013 -4.866 1.00 97.12 193 LEU A CA 1
ATOM 1540 C C . LEU A 1 193 ? -11.143 -0.644 -5.513 1.00 97.12 193 LEU A C 1
ATOM 1542 O O . LEU A 1 193 ? -12.142 0.043 -5.319 1.00 97.12 193 LEU A O 1
ATOM 1546 N N . HIS A 1 194 ? -10.178 -0.265 -6.348 1.00 94.88 194 HIS A N 1
ATOM 1547 C CA . HIS A 1 194 ? -10.313 0.908 -7.201 1.00 94.88 194 HIS A CA 1
ATOM 1548 C C . HIS A 1 194 ? -10.922 0.497 -8.540 1.00 94.88 194 HIS A C 1
ATOM 1550 O O . HIS A 1 194 ? -10.395 -0.396 -9.195 1.00 94.88 194 HIS A O 1
ATOM 1556 N N . THR A 1 195 ? -11.968 1.185 -8.999 1.00 90.62 195 THR A N 1
ATOM 1557 C CA . THR A 1 195 ? -12.744 0.818 -10.204 1.00 90.62 195 THR A CA 1
ATOM 1558 C C . THR A 1 195 ? -11.914 0.664 -11.482 1.00 90.62 195 THR A C 1
ATOM 1560 O O . THR A 1 195 ? -12.316 -0.058 -12.388 1.00 90.62 195 THR A O 1
ATOM 1563 N N . LYS A 1 196 ? -10.740 1.305 -11.563 1.00 92.12 196 LYS A N 1
ATOM 1564 C CA . LYS A 1 196 ? -9.808 1.186 -12.703 1.00 92.12 196 LYS A CA 1
ATOM 1565 C C . LYS A 1 196 ? -8.743 0.086 -12.557 1.00 92.12 196 LYS A C 1
ATOM 1567 O O . LYS A 1 196 ? -7.898 -0.048 -13.432 1.00 92.12 196 LYS A O 1
ATOM 1572 N N . SER A 1 197 ? -8.744 -0.663 -11.459 1.00 93.56 197 SER A N 1
ATOM 1573 C CA . SER A 1 197 ? -7.762 -1.713 -11.155 1.00 93.56 197 SER A CA 1
ATOM 1574 C C . SER A 1 197 ? -8.442 -2.879 -10.436 1.00 93.56 197 SER A C 1
ATOM 1576 O O . SER A 1 197 ? -8.137 -3.229 -9.295 1.00 93.56 197 SER A O 1
ATOM 1578 N N . ILE A 1 198 ? -9.416 -3.461 -11.135 1.00 93.94 198 ILE A N 1
ATOM 1579 C CA . ILE A 1 198 ? -10.175 -4.637 -10.713 1.00 93.94 198 ILE A CA 1
ATOM 1580 C C . ILE A 1 198 ? -10.154 -5.702 -11.806 1.00 93.94 198 ILE A C 1
ATOM 1582 O O . ILE A 1 198 ? -10.048 -5.391 -12.992 1.00 93.94 198 ILE A O 1
ATOM 1586 N N . GLN A 1 199 ? -10.296 -6.956 -11.395 1.00 92.25 199 GLN A N 1
ATOM 1587 C CA . GLN A 1 199 ? -10.563 -8.093 -12.264 1.00 92.25 199 GLN A CA 1
ATOM 1588 C C . GLN A 1 199 ? -11.779 -8.867 -11.752 1.00 92.25 199 GLN A C 1
ATOM 1590 O O . GLN A 1 199 ? -12.072 -8.877 -10.552 1.00 92.25 199 GLN A O 1
ATOM 1595 N N . ILE A 1 200 ? -12.472 -9.520 -12.684 1.00 91.06 200 ILE A N 1
ATOM 1596 C CA . ILE A 1 200 ? -13.524 -10.487 -12.380 1.00 91.06 200 ILE A CA 1
ATOM 1597 C C . ILE A 1 200 ? -12.857 -11.864 -12.335 1.00 91.06 200 ILE A C 1
ATOM 1599 O O . ILE A 1 200 ? -12.305 -12.322 -13.334 1.00 91.06 200 ILE A O 1
ATOM 1603 N N . ASP A 1 201 ? -12.878 -12.486 -11.163 1.00 85.69 201 ASP A N 1
ATOM 1604 C CA . ASP A 1 201 ? -12.324 -13.812 -10.888 1.00 85.69 201 ASP A CA 1
ATOM 1605 C C . ASP A 1 201 ? -13.456 -14.819 -10.638 1.00 85.69 201 ASP A C 1
ATOM 1607 O O . ASP A 1 201 ? -14.589 -14.443 -10.336 1.00 85.69 201 ASP A O 1
ATOM 1611 N N . HIS A 1 202 ? -13.139 -16.104 -10.756 1.00 86.50 202 HIS A N 1
ATOM 1612 C CA . HIS A 1 202 ? -14.018 -17.201 -10.381 1.00 86.50 202 HIS A CA 1
ATOM 1613 C C . HIS A 1 202 ? -13.776 -17.588 -8.913 1.00 86.50 202 HIS A C 1
ATOM 1615 O O . HIS A 1 202 ? -12.637 -17.862 -8.547 1.00 86.50 202 HIS A O 1
ATOM 1621 N N . LYS A 1 203 ? -14.803 -17.694 -8.063 1.00 87.06 203 LYS A N 1
ATOM 1622 C CA . LYS A 1 203 ? -14.669 -18.175 -6.672 1.00 87.06 203 LYS A CA 1
ATOM 1623 C C . LYS A 1 203 ? -14.044 -19.571 -6.650 1.00 87.06 203 LYS A C 1
ATOM 1625 O O . LYS A 1 203 ? -12.992 -19.769 -6.046 1.00 87.06 203 LYS A O 1
ATOM 1630 N N . ILE A 1 204 ? -14.643 -20.496 -7.397 1.00 84.50 204 ILE A N 1
ATOM 1631 C CA . ILE A 1 204 ? -14.113 -21.826 -7.711 1.00 84.50 204 ILE A CA 1
ATOM 1632 C C . ILE A 1 204 ? -13.354 -21.715 -9.028 1.00 84.50 204 ILE A C 1
ATOM 1634 O O . ILE A 1 204 ? -13.924 -21.276 -10.030 1.00 84.50 204 ILE A O 1
ATOM 1638 N N . ARG A 1 205 ? -12.072 -22.095 -9.053 1.00 84.06 205 ARG A N 1
ATOM 1639 C CA . ARG A 1 205 ? -11.259 -21.951 -10.268 1.00 84.06 205 ARG A CA 1
ATOM 1640 C C . ARG A 1 205 ? -11.828 -22.814 -11.387 1.00 84.06 205 ARG A C 1
ATOM 1642 O O . ARG A 1 205 ? -12.332 -23.908 -11.151 1.00 84.06 205 ARG A O 1
ATOM 1649 N N . LYS A 1 206 ? -11.642 -22.370 -12.631 1.00 85.38 206 LYS A N 1
ATOM 1650 C CA . LYS A 1 206 ? -12.024 -23.145 -13.820 1.00 85.38 206 LYS A CA 1
ATOM 1651 C C . LYS A 1 206 ? -11.367 -24.533 -13.848 1.00 85.38 206 LYS A C 1
ATOM 1653 O O . LYS A 1 206 ? -12.010 -25.501 -14.233 1.00 85.38 206 LYS A O 1
ATOM 1658 N N . GLN A 1 207 ? -10.108 -24.627 -13.413 1.00 84.25 207 GLN A N 1
ATOM 1659 C CA . GLN A 1 207 ? -9.381 -25.901 -13.325 1.00 84.25 207 GLN A CA 1
ATOM 1660 C C . GLN A 1 207 ? -9.935 -26.843 -12.241 1.00 84.25 207 GLN A C 1
ATOM 1662 O O . GLN A 1 207 ? -9.800 -28.052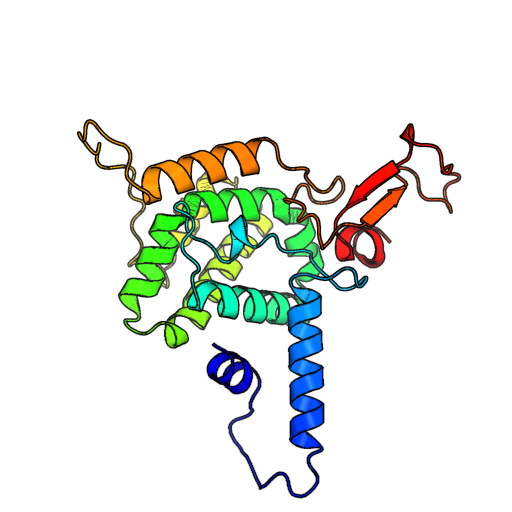 -12.375 1.00 84.25 207 GLN A O 1
ATOM 1667 N N . ASP A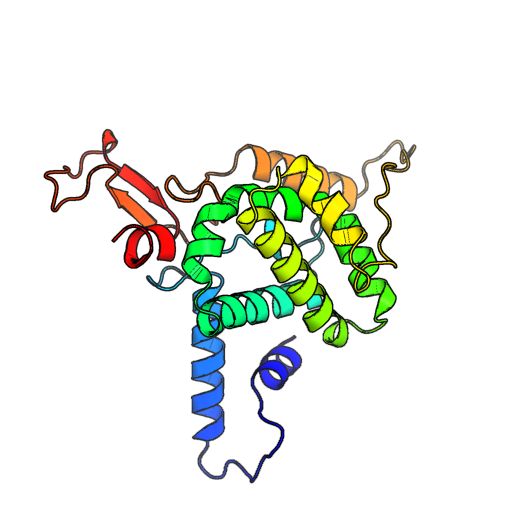 1 208 ? -10.614 -26.293 -11.229 1.00 86.19 208 ASP A N 1
ATOM 1668 C CA . ASP A 1 208 ? -11.255 -27.042 -10.142 1.00 86.19 208 ASP A CA 1
ATOM 1669 C C . ASP A 1 208 ? -12.746 -27.323 -10.449 1.00 86.19 208 ASP A C 1
ATOM 1671 O O . ASP A 1 208 ? -13.511 -27.691 -9.562 1.00 86.19 208 ASP A O 1
ATOM 1675 N N . GLY A 1 209 ? -13.188 -27.111 -11.698 1.00 86.75 209 GLY A N 1
ATOM 1676 C CA . GLY A 1 209 ? -14.570 -27.341 -12.142 1.00 86.75 209 GLY A CA 1
ATOM 1677 C C . GLY A 1 209 ? -15.519 -26.141 -12.018 1.00 86.75 209 GLY A C 1
ATOM 1678 O O . GLY A 1 209 ? -16.721 -26.289 -12.228 1.00 86.75 209 GLY A O 1
ATOM 1679 N N . GLY A 1 210 ? -15.014 -24.945 -11.700 1.00 86.88 210 GLY A N 1
ATOM 1680 C CA . GLY A 1 210 ? -15.828 -23.732 -11.598 1.00 86.88 210 GLY A CA 1
ATOM 1681 C C . GLY A 1 210 ? -16.453 -23.286 -12.927 1.00 86.88 210 GLY A C 1
ATOM 1682 O O . GLY A 1 210 ? -15.806 -23.301 -13.976 1.00 86.88 210 GLY A O 1
ATOM 1683 N N . THR A 1 211 ? -17.709 -22.836 -12.874 1.00 89.06 211 THR A N 1
ATOM 1684 C CA . THR A 1 211 ? -18.488 -22.381 -14.039 1.00 89.06 211 THR A CA 1
ATOM 1685 C C . THR A 1 211 ? -18.393 -20.864 -14.244 1.00 89.06 211 THR A C 1
ATOM 1687 O O . THR A 1 211 ? -18.017 -20.127 -13.337 1.00 89.06 211 THR A O 1
ATOM 1690 N N . GLY A 1 212 ? -18.777 -20.366 -15.423 1.00 89.38 212 GLY A N 1
ATOM 1691 C CA . GLY A 1 212 ? -18.874 -18.924 -15.711 1.00 89.38 212 GLY A CA 1
ATOM 1692 C C . GLY A 1 212 ? -20.156 -18.252 -15.196 1.00 89.38 212 GLY A C 1
ATOM 1693 O O . GLY A 1 212 ? -20.537 -17.205 -15.714 1.00 89.38 212 GLY A O 1
ATOM 1694 N N . ALA A 1 213 ? -20.865 -18.868 -14.245 1.00 90.50 213 ALA A N 1
ATOM 1695 C CA . ALA A 1 213 ? -22.101 -18.324 -13.691 1.00 90.50 213 ALA A CA 1
ATOM 1696 C C . ALA A 1 213 ? -21.826 -17.101 -12.798 1.00 90.50 213 ALA A C 1
ATOM 1698 O O . ALA A 1 213 ? -20.792 -17.030 -12.131 1.00 90.50 213 ALA A O 1
ATOM 1699 N N . LEU A 1 214 ? -22.774 -16.156 -12.737 1.00 89.88 214 LEU A N 1
ATOM 1700 C CA . LEU A 1 214 ? -22.648 -14.928 -11.934 1.00 89.88 214 LEU A CA 1
ATOM 1701 C C . LEU A 1 214 ? -22.372 -15.225 -10.450 1.00 89.88 214 LEU A C 1
ATOM 1703 O O . LEU A 1 214 ? -21.601 -14.524 -9.805 1.00 89.88 214 LEU A O 1
ATOM 1707 N N . GLU A 1 215 ? -22.954 -16.297 -9.920 1.00 90.50 215 GLU A N 1
ATOM 1708 C CA . GLU A 1 215 ? -22.734 -16.768 -8.548 1.00 90.50 215 GLU A CA 1
ATOM 1709 C C . GLU A 1 215 ? -21.287 -17.193 -8.266 1.00 90.50 215 GLU A C 1
ATOM 1711 O O . GLU A 1 215 ? -20.816 -17.048 -7.133 1.00 90.50 215 GLU A O 1
ATOM 1716 N N . ASN A 1 216 ? -20.568 -17.654 -9.294 1.00 91.00 216 ASN A N 1
ATOM 1717 C CA . ASN A 1 216 ? -19.153 -17.988 -9.225 1.00 91.00 216 ASN A CA 1
ATOM 1718 C C . ASN A 1 216 ? -18.261 -16.773 -9.530 1.00 91.00 216 ASN A C 1
ATOM 1720 O O . ASN A 1 216 ? -17.052 -16.877 -9.379 1.00 91.00 216 ASN A O 1
ATOM 1724 N N . ALA A 1 217 ? -18.805 -15.620 -9.926 1.00 91.19 217 ALA A N 1
ATOM 1725 C CA . ALA A 1 217 ? -18.013 -14.414 -10.145 1.00 91.19 217 ALA A CA 1
ATOM 1726 C C . ALA A 1 217 ? -17.703 -13.701 -8.817 1.00 91.19 217 ALA A C 1
ATOM 1728 O O . ALA A 1 217 ? -18.534 -13.625 -7.907 1.00 91.19 217 ALA A O 1
ATOM 1729 N N . GLN A 1 218 ? -16.498 -13.149 -8.708 1.00 93.00 218 GLN A N 1
ATOM 1730 C CA . GLN A 1 218 ? -16.079 -12.299 -7.597 1.00 93.00 218 GLN A CA 1
ATOM 1731 C C . GLN A 1 218 ? -15.132 -11.194 -8.067 1.00 93.00 218 GLN A C 1
ATOM 1733 O O . GLN A 1 218 ? -14.422 -11.342 -9.062 1.00 93.00 218 GLN A O 1
ATOM 1738 N N . LEU A 1 219 ? -15.109 -10.076 -7.341 1.00 95.62 219 LEU A N 1
ATOM 1739 C CA . LEU A 1 219 ? -14.192 -8.977 -7.624 1.00 95.62 219 LEU A CA 1
ATOM 1740 C C . LEU A 1 219 ? -12.872 -9.182 -6.887 1.00 95.62 219 LEU A C 1
ATOM 1742 O O . LEU A 1 219 ? -12.834 -9.537 -5.707 1.00 95.62 219 LEU A O 1
ATOM 1746 N N . SER A 1 220 ? -11.772 -8.918 -7.579 1.00 97.00 220 SER A N 1
ATOM 1747 C CA . SER A 1 220 ? -10.433 -9.096 -7.027 1.00 97.00 220 SER A CA 1
ATOM 1748 C C . SER A 1 220 ? -9.440 -8.088 -7.598 1.00 97.00 220 SER A C 1
ATOM 1750 O O . SER A 1 220 ? -9.643 -7.523 -8.675 1.00 97.00 220 SER A O 1
ATOM 1752 N N . HIS A 1 221 ? -8.346 -7.848 -6.873 1.00 97.81 221 HIS A N 1
ATOM 1753 C CA . HIS A 1 221 ? -7.207 -7.120 -7.435 1.00 97.81 221 HIS A CA 1
ATOM 1754 C C . HIS A 1 221 ? -6.458 -7.990 -8.451 1.00 97.81 221 HIS A C 1
ATOM 1756 O O . HIS A 1 221 ? -6.391 -9.209 -8.265 1.00 97.81 221 HIS A O 1
ATOM 1762 N N . PRO A 1 222 ? -5.801 -7.386 -9.459 1.00 97.00 222 PRO A N 1
ATOM 1763 C CA . PRO A 1 222 ? -5.078 -8.139 -10.482 1.00 97.00 222 PRO A CA 1
ATOM 1764 C C . PRO A 1 222 ? -4.028 -9.113 -9.929 1.00 97.00 222 PRO A C 1
ATOM 1766 O O . PRO A 1 222 ? -4.032 -10.285 -10.304 1.00 97.00 222 PRO A O 1
ATOM 1769 N N . TYR A 1 223 ? -3.189 -8.665 -8.986 1.00 97.38 223 TYR A N 1
ATOM 1770 C CA . TYR A 1 223 ? -2.194 -9.515 -8.320 1.00 97.38 223 TYR A CA 1
ATOM 1771 C C . TYR A 1 223 ? -2.840 -10.631 -7.505 1.00 97.38 223 TYR A C 1
ATOM 1773 O O . TYR A 1 223 ? -2.369 -11.766 -7.539 1.00 97.38 223 TYR A O 1
ATOM 1781 N N . CYS A 1 224 ? -3.938 -10.326 -6.807 1.00 96.94 224 CYS A N 1
ATOM 1782 C CA . CYS A 1 224 ? -4.648 -11.312 -5.999 1.00 96.94 224 CYS A CA 1
ATOM 1783 C C . CYS A 1 224 ? -5.145 -12.474 -6.866 1.00 96.94 224 CYS A C 1
ATOM 1785 O O . CYS A 1 224 ? -4.893 -13.631 -6.547 1.00 96.94 224 CYS A O 1
ATOM 1787 N N . ASN A 1 225 ? -5.796 -12.148 -7.982 1.00 94.56 225 ASN A N 1
ATOM 1788 C CA . ASN A 1 225 ? -6.338 -13.123 -8.919 1.00 94.56 225 ASN A CA 1
ATOM 1789 C C . ASN A 1 225 ? -5.251 -13.896 -9.672 1.00 94.56 225 ASN A C 1
ATOM 1791 O O . ASN A 1 225 ? -5.282 -15.119 -9.756 1.00 94.56 225 ASN A O 1
ATOM 1795 N N . SER A 1 226 ? -4.291 -13.170 -10.247 1.00 92.12 226 SER A N 1
ATOM 1796 C CA . SER A 1 226 ? -3.373 -13.738 -11.234 1.00 92.12 226 SER A CA 1
ATOM 1797 C C . SER A 1 226 ? -2.139 -14.386 -10.612 1.00 92.12 226 SER A C 1
ATOM 1799 O O . SER A 1 226 ? -1.547 -15.260 -11.239 1.00 92.12 226 SER A O 1
ATOM 1801 N N . THR A 1 227 ? -1.723 -13.956 -9.417 1.00 92.88 227 THR A N 1
ATOM 1802 C CA . THR A 1 227 ? -0.437 -14.362 -8.826 1.00 92.88 227 THR A CA 1
ATOM 1803 C C . THR A 1 227 ? -0.570 -14.906 -7.411 1.00 92.88 227 THR A C 1
ATOM 1805 O O . THR A 1 227 ? -0.004 -15.946 -7.138 1.00 92.88 227 THR A O 1
ATOM 1808 N N . TYR A 1 228 ? -1.306 -14.247 -6.515 1.00 94.38 228 TYR A N 1
ATOM 1809 C CA . TYR A 1 228 ? -1.378 -14.676 -5.111 1.00 94.38 228 TYR A CA 1
ATOM 1810 C C . TYR A 1 228 ? -2.241 -15.926 -4.907 1.00 94.38 228 TYR A C 1
ATOM 1812 O O . TYR A 1 228 ? -1.920 -16.786 -4.094 1.00 94.38 228 TYR A O 1
ATOM 1820 N N . LYS A 1 229 ? -3.373 -16.009 -5.615 1.00 86.81 229 LYS A N 1
ATOM 1821 C CA . LYS A 1 229 ? -4.274 -17.159 -5.530 1.00 86.81 229 LYS A CA 1
ATOM 1822 C C . LYS A 1 229 ? -3.685 -18.389 -6.222 1.00 86.81 229 LYS A C 1
ATOM 1824 O O . LYS A 1 229 ? -3.951 -19.489 -5.753 1.00 86.81 229 LYS A O 1
ATOM 1829 N N . ASN A 1 230 ? -2.962 -18.224 -7.331 1.00 78.31 230 ASN A N 1
ATOM 1830 C CA . ASN A 1 230 ? -2.516 -19.334 -8.186 1.00 78.31 230 ASN A CA 1
ATOM 1831 C C . ASN A 1 230 ? -1.252 -20.006 -7.674 1.00 78.31 230 ASN A C 1
ATOM 1833 O O . ASN A 1 230 ? -1.275 -21.255 -7.682 1.00 78.31 230 ASN A O 1
#

Radius of gyration: 19.45 Å; chains: 1; bounding box: 51×54×48 Å